Protein AF-A0A8R2NLF5-F1 (afdb_monomer_lite)

pLDDT: mean 81.25, std 16.41, range [41.62, 96.69]

InterPro domains:
  IPR010255 Haem peroxidase superfamily [SSF48113] (49-198)
  IPR019791 Haem peroxidase, animal-type [PF03098] (55-199)
  IPR019791 Haem peroxidase, animal-type [PS50292] (46-220)
  IPR037120 Haem peroxidase domain superfamily, animal type [G3DSA:1.10.640.10] (37-212)

Secondary structure (DSSP, 8-state):
--HHHHHHHHHHHHHHS-----------TTTT-----HHHHHTPPP----TT-SS--TT-TTSSSSSTTTT-TTSBPPPSS----TTSSSSPP-B-TTSPBPPPHHHHHHHHHS----S------S-THHHHHHHHHHHHH----B-TTSSPSSGGGGTTSSS--GGGTT-EE--TT-TTTGGGT--EE---PBPBHHHHH----SS--BBP-S-SS---

Sequence (220 aa):
MNNSLILVILVALFWCSSIQAETYSEVNLIKNVVVSDTYYKNCAPSVTCNSTSKYRTTDGTCNNLEHPLWGSTNTPYIRLGPAYYDDGNYTIRLQHKDGMELPGARELQLGLFWPKSCLFDPPDIRNYHANQIGQFVTHDISLMPSNVAVPPADCCTVQGDDNISYICQAVIKISPSDPLFSEINKTCLPFRRAMTASFDFNCEITPQIPVRNDLYYRIF

Organism: Acyrthosiphon pisum (NCBI:txid7029)

Foldseek 3Di:
DDPVVVVVVVVVVVVVDPDDPDDDDPPPLQVAFPFDCLCVPFPDDDDQDDPPDPDADQQRAPPPVVRRCVQGAFAFDGDSHQDDACVQAQHHDQADPVRDGDDFPVRCCCVPCPPPPDPPPPPPPDDPVVVVVVVVVCVQAFDFAFDCVDDDNFLVVCPPPPDRDSQSNRWGADDCPHPPVVVVPDGIDGGTDTDWCCPNVVRDDTRTTTGGRHGNPPPD

Structure (mmCIF, N/CA/C/O backbone):
data_AF-A0A8R2NLF5-F1
#
_entry.id   AF-A0A8R2NLF5-F1
#
loop_
_atom_site.group_PDB
_atom_site.id
_atom_site.type_symbol
_atom_site.label_atom_id
_atom_site.label_alt_id
_atom_site.label_comp_id
_atom_site.label_asym_id
_atom_site.label_entity_id
_atom_site.label_seq_id
_atom_site.pdbx_PDB_ins_code
_atom_site.Cartn_x
_atom_site.Cartn_y
_atom_site.Cartn_z
_atom_site.occupancy
_atom_site.B_iso_or_equiv
_atom_site.auth_seq_id
_atom_site.auth_comp_id
_atom_site.auth_asym_id
_atom_site.auth_atom_id
_atom_site.pdbx_PDB_model_num
ATOM 1 N N . MET A 1 1 ? 12.315 -36.742 33.182 1.00 49.47 1 MET A N 1
ATOM 2 C CA . MET A 1 1 ? 10.926 -36.234 33.149 1.00 49.47 1 MET A CA 1
ATOM 3 C C . MET A 1 1 ? 10.109 -37.186 32.301 1.00 49.47 1 MET A C 1
ATOM 5 O O . MET A 1 1 ? 10.535 -37.496 31.200 1.00 49.47 1 MET A O 1
ATOM 9 N N . ASN A 1 2 ? 9.027 -37.735 32.853 1.00 54.59 2 ASN A N 1
ATOM 10 C CA . ASN A 1 2 ? 8.240 -38.783 32.200 1.00 54.59 2 ASN A CA 1
ATOM 11 C C . ASN A 1 2 ? 7.537 -38.231 30.951 1.00 54.59 2 ASN A C 1
ATOM 13 O O . ASN A 1 2 ? 6.903 -37.179 31.035 1.00 54.59 2 ASN A O 1
ATOM 17 N N . ASN A 1 3 ? 7.602 -38.950 29.826 1.00 45.88 3 ASN A N 1
ATOM 18 C CA . ASN A 1 3 ? 6.968 -38.561 28.555 1.00 45.88 3 ASN A CA 1
ATOM 19 C C . ASN A 1 3 ? 5.460 -38.275 28.698 1.00 45.88 3 ASN A C 1
ATOM 21 O O . ASN A 1 3 ? 4.921 -37.428 27.991 1.00 45.88 3 ASN A O 1
ATOM 25 N N . SER A 1 4 ? 4.795 -38.898 29.674 1.00 51.09 4 SER A N 1
ATOM 26 C CA . SER A 1 4 ? 3.388 -38.642 29.996 1.00 51.09 4 SER A CA 1
ATOM 27 C C . SER A 1 4 ? 3.130 -37.245 30.575 1.00 51.09 4 SER A C 1
ATOM 29 O O . SER A 1 4 ? 2.057 -36.697 30.359 1.00 51.09 4 SER A O 1
ATOM 31 N N . LEU A 1 5 ? 4.096 -36.637 31.275 1.00 48.38 5 LEU A N 1
ATOM 32 C CA . LEU A 1 5 ? 3.944 -35.285 31.832 1.00 48.38 5 LEU A CA 1
ATOM 33 C C . LEU A 1 5 ? 4.027 -34.212 30.736 1.00 48.38 5 LEU A C 1
ATOM 35 O O . LEU A 1 5 ? 3.304 -33.224 30.784 1.00 48.38 5 LEU A O 1
ATOM 39 N N . ILE A 1 6 ? 4.881 -34.429 29.730 1.00 56.25 6 ILE A N 1
ATOM 40 C CA . ILE A 1 6 ? 5.043 -33.526 28.580 1.00 56.25 6 ILE A CA 1
ATOM 41 C C . ILE A 1 6 ? 3.765 -33.518 27.732 1.00 56.25 6 ILE A C 1
ATOM 43 O O . ILE A 1 6 ? 3.302 -32.455 27.323 1.00 56.25 6 ILE A O 1
ATOM 47 N N . LEU A 1 7 ? 3.151 -34.688 27.528 1.00 46.94 7 LEU A N 1
ATOM 48 C CA . LEU A 1 7 ? 1.912 -34.818 26.761 1.00 46.94 7 LEU A CA 1
ATOM 49 C C . LEU A 1 7 ? 0.730 -34.105 27.443 1.00 46.94 7 LEU A C 1
ATOM 51 O O . LEU A 1 7 ? -0.041 -33.423 26.777 1.00 46.94 7 LEU A O 1
ATOM 55 N N . VAL A 1 8 ? 0.620 -34.198 28.773 1.00 59.56 8 VAL A N 1
ATOM 56 C CA . VAL A 1 8 ? -0.442 -33.525 29.544 1.00 59.56 8 VAL A CA 1
ATOM 57 C C . VAL A 1 8 ? -0.285 -32.000 29.512 1.00 59.56 8 VAL A C 1
ATOM 59 O O . VAL A 1 8 ? -1.277 -31.291 29.361 1.00 59.56 8 VAL A O 1
ATOM 62 N N . ILE A 1 9 ? 0.949 -31.489 29.583 1.00 54.62 9 ILE A N 1
ATOM 63 C CA . ILE A 1 9 ? 1.222 -30.044 29.507 1.00 54.62 9 ILE A CA 1
ATOM 64 C C . ILE A 1 9 ? 0.898 -29.494 28.109 1.00 54.62 9 ILE A C 1
ATOM 66 O O . ILE A 1 9 ? 0.288 -28.433 27.999 1.00 54.62 9 ILE A O 1
ATOM 70 N N . LEU A 1 10 ? 1.240 -30.222 27.041 1.00 53.38 10 LEU A N 1
ATOM 71 C CA . LEU A 1 10 ? 0.925 -29.806 25.669 1.00 53.38 10 LEU A CA 1
ATOM 72 C C . LEU A 1 10 ? -0.586 -29.803 25.396 1.00 53.38 10 LEU A C 1
ATOM 74 O O . LEU A 1 10 ? -1.089 -28.864 24.785 1.00 53.38 10 LEU A O 1
ATOM 78 N N . VAL A 1 11 ? -1.327 -30.797 25.893 1.00 56.25 11 VAL A N 1
ATOM 79 C CA . VAL A 1 11 ? -2.793 -30.842 25.750 1.00 56.25 11 VAL A CA 1
ATOM 80 C C . VAL A 1 11 ? -3.467 -29.710 26.537 1.00 56.25 11 VAL A C 1
ATOM 82 O O . VAL A 1 11 ? -4.389 -29.082 26.022 1.00 56.25 11 VAL A O 1
ATOM 85 N N . ALA A 1 12 ? -2.971 -29.381 27.735 1.00 53.25 12 ALA A N 1
ATOM 86 C CA . ALA A 1 12 ? -3.481 -28.261 28.530 1.00 53.25 12 ALA A CA 1
ATOM 87 C C . ALA A 1 12 ? -3.225 -26.890 27.872 1.00 53.25 12 ALA A C 1
ATOM 89 O O . ALA A 1 12 ? -4.082 -26.010 27.937 1.00 53.25 12 ALA A O 1
ATOM 90 N N . LEU A 1 13 ? -2.081 -26.714 27.197 1.00 53.56 13 LEU A N 1
ATOM 91 C CA . LEU A 1 13 ? -1.769 -25.489 26.451 1.00 53.56 13 LEU A CA 1
ATOM 92 C C . LEU A 1 13 ? -2.679 -25.306 25.228 1.00 53.56 13 LEU A C 1
ATOM 94 O O . LEU A 1 13 ? -3.114 -24.188 24.966 1.00 53.56 13 LEU A O 1
ATOM 98 N N . PHE A 1 14 ? -3.033 -26.392 24.534 1.00 49.22 14 PHE A N 1
ATOM 99 C CA . PHE A 1 14 ? -3.982 -26.349 23.415 1.00 49.22 14 PHE A CA 1
ATOM 100 C C . PHE A 1 14 ? -5.436 -26.113 23.850 1.00 49.22 14 PHE A C 1
ATOM 102 O O . PHE A 1 14 ? -6.212 -25.565 23.076 1.00 49.22 14 PHE A O 1
ATOM 109 N N . TRP A 1 15 ? -5.814 -26.493 25.074 1.00 47.22 15 TRP A N 1
ATOM 110 C CA . TRP A 1 15 ? -7.164 -26.260 25.609 1.00 47.22 15 TRP A CA 1
ATOM 111 C C . TRP A 1 15 ? -7.382 -24.838 26.151 1.00 47.22 15 TRP A C 1
ATOM 113 O O . TRP A 1 15 ? -8.526 -24.420 26.302 1.00 47.22 15 TRP A O 1
ATOM 123 N N . CYS A 1 16 ? -6.316 -24.088 26.449 1.00 47.94 16 CYS A N 1
ATOM 124 C CA . CYS A 1 16 ? -6.418 -22.732 27.009 1.00 47.94 16 CYS A CA 1
ATOM 125 C C . CYS A 1 16 ? -6.680 -21.662 25.933 1.00 47.94 16 CYS A C 1
ATOM 127 O O . CYS A 1 16 ? -7.232 -20.600 26.208 1.00 47.94 16 CYS A O 1
ATOM 129 N N . SER A 1 17 ? -6.322 -21.950 24.685 1.00 47.78 17 SER A N 1
ATOM 130 C CA . SER A 1 17 ? -6.676 -21.141 23.529 1.00 47.78 17 SER A CA 1
ATOM 131 C C . SER A 1 17 ? -7.815 -21.838 22.802 1.00 47.78 17 SER A C 1
ATOM 133 O O . SER A 1 17 ? -7.565 -22.795 22.076 1.00 47.78 17 SER A O 1
ATOM 135 N N . SER A 1 18 ? -9.052 -21.361 22.940 1.00 43.91 18 SER A N 1
ATOM 136 C CA . SER A 1 18 ? -10.222 -21.789 22.146 1.00 43.91 18 SER A CA 1
ATOM 137 C C . SER A 1 18 ? -10.090 -21.473 20.639 1.00 43.91 18 SER A C 1
ATOM 139 O O . SER A 1 18 ? -11.066 -21.162 19.965 1.00 43.91 18 SER A O 1
ATOM 141 N N . ILE A 1 19 ? -8.868 -21.489 20.113 1.00 48.62 19 ILE A N 1
ATOM 142 C CA . ILE A 1 19 ? -8.482 -21.216 18.741 1.00 48.62 19 ILE A CA 1
ATOM 143 C C . ILE A 1 19 ? -8.136 -22.572 18.133 1.00 48.62 19 ILE A C 1
ATOM 145 O O . ILE A 1 19 ? -7.000 -23.042 18.208 1.00 48.62 19 ILE A O 1
ATOM 149 N N . GLN A 1 20 ? -9.126 -23.223 17.528 1.00 43.12 20 GLN A N 1
ATOM 150 C CA . GLN A 1 20 ? -8.826 -24.254 16.547 1.00 43.12 20 GLN A CA 1
ATOM 151 C C . GLN A 1 20 ? -8.189 -23.564 15.339 1.00 43.12 20 GLN A C 1
ATOM 153 O O . GLN A 1 20 ? -8.847 -22.828 14.610 1.00 43.12 20 GLN A O 1
ATOM 158 N N . ALA A 1 21 ? -6.887 -23.774 15.147 1.00 43.19 21 ALA A N 1
ATOM 159 C CA . ALA A 1 21 ? -6.239 -23.434 13.893 1.00 43.19 21 ALA A CA 1
ATOM 160 C C . ALA A 1 21 ? -6.852 -24.321 12.802 1.00 43.19 21 ALA A C 1
ATOM 162 O O . ALA A 1 21 ? -6.609 -25.527 12.759 1.00 43.19 21 ALA A O 1
ATOM 163 N N . GLU A 1 22 ? -7.681 -23.737 11.943 1.00 47.91 22 GLU A N 1
ATOM 164 C CA . GLU A 1 22 ? -8.145 -24.421 10.745 1.00 47.91 22 GLU A CA 1
ATOM 165 C C . GLU A 1 22 ? -6.952 -24.605 9.804 1.00 47.91 22 GLU A C 1
ATOM 167 O O . GLU A 1 22 ? -6.382 -23.643 9.284 1.00 47.91 22 GLU A O 1
ATOM 172 N N . THR A 1 23 ? -6.539 -25.851 9.586 1.00 41.62 23 THR A N 1
ATOM 173 C CA . THR A 1 23 ? -5.582 -26.167 8.527 1.00 41.62 23 THR A CA 1
ATOM 174 C C . THR A 1 23 ? -6.314 -26.111 7.197 1.00 41.62 23 THR A C 1
ATOM 176 O O . THR A 1 23 ? -7.016 -27.048 6.818 1.00 41.62 23 THR A O 1
ATOM 179 N N . TYR A 1 24 ? -6.157 -24.996 6.493 1.00 49.53 24 TYR A N 1
ATOM 180 C CA . TYR A 1 24 ? -6.585 -24.875 5.106 1.00 49.53 24 TYR A CA 1
ATOM 181 C C . TYR A 1 24 ? -5.770 -25.848 4.246 1.00 49.53 24 TYR A C 1
ATOM 183 O O . TYR A 1 24 ? -4.546 -25.924 4.376 1.00 49.53 24 TYR A O 1
ATOM 191 N N . SER A 1 25 ? -6.448 -26.598 3.372 1.00 49.06 25 SER A N 1
ATOM 192 C CA . SER A 1 25 ? -5.795 -27.419 2.346 1.00 49.06 25 SER A CA 1
ATOM 193 C C . SER A 1 25 ? -4.780 -26.568 1.589 1.00 49.06 25 SER A C 1
ATOM 195 O O . SER A 1 25 ? -5.115 -25.426 1.268 1.00 49.06 25 SER A O 1
ATOM 197 N N . GLU A 1 26 ? -3.592 -27.115 1.301 1.00 52.88 26 GLU A N 1
ATOM 198 C CA . GLU A 1 26 ? -2.509 -26.428 0.586 1.00 52.88 26 GLU A CA 1
ATOM 199 C C . GLU A 1 26 ? -3.065 -25.530 -0.523 1.00 52.88 26 GLU A C 1
ATOM 201 O O . GLU A 1 26 ? -3.524 -25.995 -1.571 1.00 52.88 26 GLU A O 1
ATOM 206 N N . VAL A 1 27 ? -3.061 -24.217 -0.280 1.00 48.12 27 VAL A N 1
ATOM 207 C CA . VAL A 1 27 ? -3.399 -23.256 -1.319 1.00 48.12 27 VAL A CA 1
ATOM 208 C C . VAL A 1 27 ? -2.257 -23.351 -2.314 1.00 48.12 27 VAL A C 1
ATOM 210 O O . VAL A 1 27 ? -1.150 -22.885 -2.050 1.00 48.12 27 VAL A O 1
ATOM 213 N N . ASN A 1 28 ? -2.499 -24.000 -3.452 1.00 48.12 28 ASN A N 1
ATOM 214 C CA . ASN A 1 28 ? -1.543 -24.018 -4.546 1.00 48.1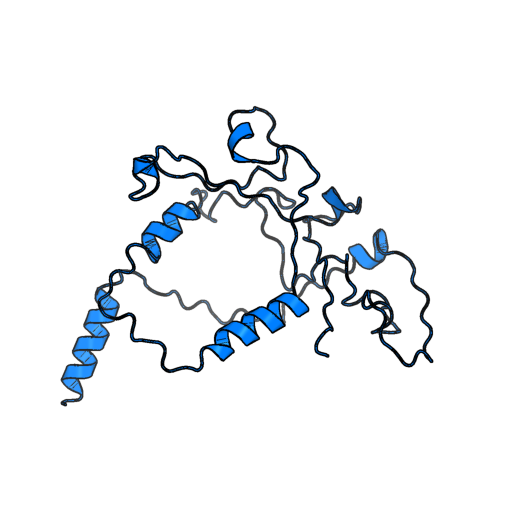2 28 ASN A CA 1
ATOM 215 C C . ASN A 1 28 ? -1.514 -22.615 -5.168 1.00 48.12 28 ASN A C 1
ATOM 217 O O . ASN A 1 28 ? -2.185 -22.340 -6.164 1.00 48.12 28 ASN A O 1
ATOM 221 N N . LEU A 1 29 ? -0.761 -21.716 -4.527 1.00 50.09 29 LEU A N 1
ATOM 222 C CA . LEU A 1 29 ? -0.630 -20.305 -4.889 1.00 50.09 29 LEU A CA 1
ATOM 223 C C . LEU A 1 29 ? -0.125 -20.125 -6.326 1.00 50.09 29 LEU A C 1
ATOM 225 O O . LEU A 1 29 ? -0.351 -19.077 -6.912 1.00 50.09 29 LEU A O 1
ATOM 229 N N . ILE A 1 30 ? 0.511 -21.149 -6.906 1.00 56.66 30 ILE A N 1
ATOM 230 C CA . ILE A 1 30 ? 1.082 -21.119 -8.255 1.00 56.66 30 ILE A CA 1
ATOM 231 C C . ILE A 1 30 ? 0.011 -21.367 -9.330 1.00 56.66 30 ILE A C 1
ATOM 233 O O . ILE A 1 30 ? 0.062 -20.755 -10.394 1.00 56.66 30 ILE A O 1
ATOM 237 N N . LYS A 1 31 ? -0.992 -22.221 -9.076 1.00 52.59 31 LYS A N 1
ATOM 238 C CA . LYS A 1 31 ? -2.002 -22.571 -10.099 1.00 52.59 31 LYS A CA 1
ATOM 239 C C . LYS A 1 31 ? -2.988 -21.445 -10.430 1.00 52.59 31 LYS A C 1
ATOM 241 O O . LYS A 1 31 ? -3.604 -21.498 -11.487 1.00 52.59 31 LYS A O 1
ATOM 246 N N . ASN A 1 32 ? -3.119 -20.441 -9.562 1.00 50.66 32 ASN A N 1
ATOM 247 C CA . ASN A 1 32 ? -4.084 -19.344 -9.706 1.00 50.66 32 ASN A CA 1
ATOM 248 C C . ASN A 1 32 ? -3.418 -17.966 -9.858 1.00 50.66 32 ASN A C 1
ATOM 250 O O . ASN A 1 32 ? -4.080 -16.944 -9.657 1.00 50.66 32 ASN A O 1
ATOM 254 N N . VAL A 1 33 ? -2.125 -17.923 -10.205 1.00 56.12 33 VAL A N 1
ATOM 255 C CA . VAL A 1 33 ? -1.433 -16.662 -10.484 1.00 56.12 33 VAL A CA 1
ATOM 256 C C . VAL A 1 33 ? -2.026 -16.046 -11.745 1.00 56.12 33 VAL A C 1
ATOM 258 O O . VAL A 1 33 ? -1.708 -16.437 -12.865 1.00 56.12 33 VAL A O 1
ATOM 261 N N . VAL A 1 34 ? -2.886 -15.050 -11.560 1.00 55.94 34 VAL A N 1
ATOM 262 C CA . VAL A 1 34 ? -3.323 -14.169 -1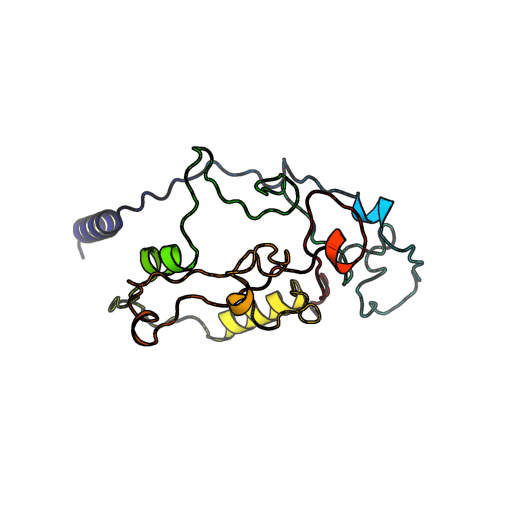2.641 1.00 55.94 34 VAL A CA 1
ATOM 263 C C . VAL A 1 34 ? -2.291 -13.052 -12.751 1.00 55.94 34 VAL A C 1
ATOM 265 O O . VAL A 1 34 ? -2.444 -11.992 -12.143 1.00 55.94 34 VAL A O 1
ATOM 268 N N . VAL A 1 35 ? -1.222 -13.284 -13.519 1.00 61.75 35 VAL A N 1
ATOM 269 C CA . VAL A 1 35 ? -0.343 -12.180 -13.931 1.00 61.75 35 VAL A CA 1
ATOM 270 C C . VAL A 1 35 ? -1.139 -11.321 -14.911 1.00 61.75 35 VAL A C 1
ATOM 272 O O . VAL A 1 35 ? -1.324 -11.675 -16.073 1.00 61.75 35 VAL A O 1
ATOM 275 N N . SER A 1 36 ? -1.696 -10.220 -14.413 1.00 71.25 36 SER A N 1
ATOM 276 C CA . SER A 1 36 ? -2.412 -9.255 -15.242 1.00 71.25 36 SER A CA 1
ATOM 277 C C . SER A 1 36 ? -1.416 -8.301 -15.894 1.00 71.25 36 SER A C 1
ATOM 279 O O . SER A 1 36 ? -0.857 -7.433 -15.228 1.00 71.25 36 SER A O 1
ATOM 281 N N . ASP A 1 37 ? -1.251 -8.410 -17.212 1.00 79.00 37 ASP A N 1
ATOM 282 C CA . ASP A 1 37 ? -0.442 -7.478 -18.015 1.00 79.00 37 ASP A CA 1
ATOM 283 C C . ASP A 1 37 ? -1.171 -6.165 -18.346 1.00 79.00 37 ASP A C 1
ATOM 285 O O . ASP A 1 37 ? -0.697 -5.362 -19.149 1.00 79.00 37 ASP A O 1
ATOM 289 N N . THR A 1 38 ? -2.345 -5.935 -17.755 1.00 84.75 38 THR A N 1
ATOM 290 C CA . THR A 1 38 ? -3.217 -4.800 -18.097 1.00 84.75 38 THR A CA 1
ATOM 291 C C . THR A 1 38 ? -2.503 -3.460 -17.919 1.00 84.75 38 THR A C 1
ATOM 293 O O . THR A 1 38 ? -2.579 -2.607 -18.798 1.00 84.75 38 THR A O 1
ATOM 296 N N . TYR A 1 39 ? -1.737 -3.298 -16.834 1.00 89.00 39 TYR A N 1
ATOM 297 C CA . TYR A 1 39 ? -0.921 -2.100 -16.622 1.00 89.00 39 TYR A CA 1
ATOM 298 C C . TYR A 1 39 ? 0.107 -1.902 -17.745 1.00 89.00 39 TYR A C 1
ATOM 300 O O . TYR A 1 39 ? 0.189 -0.818 -18.321 1.00 89.00 39 TYR A O 1
ATOM 308 N N . TYR A 1 40 ? 0.854 -2.956 -18.093 1.00 88.50 40 TYR A N 1
ATOM 309 C CA . TYR A 1 40 ? 1.911 -2.882 -19.103 1.00 88.50 40 TYR A CA 1
ATOM 310 C C . TYR A 1 40 ? 1.382 -2.587 -20.509 1.00 88.50 40 TYR A C 1
ATOM 312 O O . TYR A 1 40 ? 2.084 -1.978 -21.309 1.00 88.50 40 TYR A O 1
ATOM 320 N N . LYS A 1 41 ? 0.145 -2.991 -20.809 1.00 88.31 41 LYS A N 1
ATOM 321 C CA . LYS A 1 41 ? -0.494 -2.743 -22.109 1.00 88.31 41 LYS A CA 1
ATOM 322 C C . LYS A 1 41 ? -1.133 -1.361 -22.211 1.00 88.31 41 LYS A C 1
ATOM 324 O O . LYS A 1 41 ? -1.068 -0.751 -23.273 1.00 88.31 41 LYS A O 1
ATOM 329 N N . ASN A 1 42 ? -1.759 -0.890 -21.133 1.00 89.12 42 ASN A N 1
ATOM 330 C CA . ASN A 1 42 ? -2.651 0.270 -21.200 1.00 89.12 42 ASN A CA 1
ATOM 331 C C . ASN A 1 42 ? -2.042 1.552 -20.625 1.00 89.12 42 ASN A C 1
ATOM 333 O O . ASN A 1 42 ? -2.481 2.638 -20.988 1.00 89.12 42 ASN A O 1
ATOM 337 N N . CYS A 1 43 ? -1.068 1.438 -19.719 1.00 90.88 43 CYS A N 1
ATOM 338 C CA . CYS A 1 43 ? -0.603 2.576 -18.921 1.00 90.88 43 CYS A CA 1
ATOM 339 C C . CYS A 1 43 ? 0.913 2.730 -18.869 1.00 90.88 43 CYS A C 1
ATOM 341 O O . CYS A 1 43 ? 1.410 3.826 -18.614 1.00 90.88 43 CYS A O 1
ATOM 343 N N . ALA A 1 44 ? 1.654 1.637 -19.033 1.00 91.06 44 ALA A N 1
ATOM 344 C CA . ALA A 1 44 ? 3.097 1.671 -18.913 1.00 91.06 44 ALA A CA 1
ATOM 345 C C . ALA A 1 44 ? 3.737 2.554 -19.998 1.00 91.06 44 ALA A C 1
ATOM 347 O O . ALA A 1 44 ? 3.352 2.477 -21.168 1.00 91.06 44 ALA A O 1
ATOM 348 N N . PRO A 1 45 ? 4.746 3.366 -19.640 1.00 91.00 45 PRO A N 1
ATOM 349 C CA . PRO A 1 45 ? 5.500 4.123 -20.624 1.00 91.00 45 PRO A CA 1
ATOM 350 C C . PRO A 1 45 ? 6.344 3.190 -21.501 1.00 91.00 45 PRO A C 1
ATOM 352 O O . PRO A 1 45 ? 6.817 2.143 -21.060 1.00 91.00 45 PRO A O 1
ATOM 355 N N . SER A 1 46 ? 6.599 3.604 -22.742 1.00 91.75 46 SER A N 1
ATOM 356 C CA . SER A 1 46 ? 7.579 2.922 -23.589 1.00 91.75 46 SER A CA 1
ATOM 357 C C . SER A 1 46 ? 8.991 3.221 -23.089 1.00 91.75 46 SER A C 1
ATOM 359 O O . SER A 1 46 ? 9.370 4.384 -22.954 1.00 91.75 46 SER A O 1
ATOM 361 N N . VAL A 1 47 ? 9.787 2.176 -22.861 1.00 94.44 47 VAL A N 1
ATOM 362 C CA . VAL A 1 47 ? 11.178 2.282 -22.403 1.00 94.44 47 VAL A CA 1
ATOM 363 C C . VAL A 1 47 ? 12.099 1.628 -23.425 1.00 94.44 47 VAL A C 1
ATOM 365 O O . VAL A 1 47 ? 11.898 0.477 -23.804 1.00 94.44 47 VAL A O 1
ATOM 368 N N . THR A 1 48 ? 13.133 2.355 -23.844 1.00 95.25 48 THR A N 1
ATOM 369 C CA . THR A 1 48 ? 14.178 1.838 -24.734 1.00 95.25 48 THR A CA 1
ATOM 370 C C . THR A 1 48 ? 15.407 1.465 -23.920 1.00 95.25 48 THR A C 1
ATOM 372 O O . THR A 1 48 ? 15.926 2.287 -23.166 1.00 95.25 48 THR A O 1
ATOM 375 N N . CYS A 1 49 ? 15.902 0.244 -24.103 1.00 96.69 49 CYS A N 1
ATOM 376 C CA . CYS A 1 49 ? 17.018 -0.280 -23.326 1.00 96.69 49 CYS A CA 1
ATOM 377 C C . CYS A 1 49 ? 18.344 -0.249 -24.079 1.00 96.69 49 CYS A C 1
ATOM 379 O O . CYS A 1 49 ? 18.425 -0.615 -25.249 1.00 96.69 49 CYS A O 1
ATOM 381 N N . ASN A 1 50 ? 19.407 0.123 -23.366 1.00 96.25 50 ASN A N 1
ATOM 382 C CA . ASN A 1 50 ? 20.777 -0.076 -23.819 1.00 96.25 50 ASN A CA 1
ATOM 383 C C . ASN A 1 50 ? 21.285 -1.439 -23.323 1.00 96.25 50 ASN A C 1
ATOM 385 O O . ASN A 1 50 ? 21.680 -1.572 -22.164 1.00 96.25 50 ASN A O 1
ATOM 389 N N . SER A 1 51 ? 21.301 -2.438 -24.208 1.00 95.19 51 SER A N 1
ATOM 390 C CA . SER A 1 51 ? 21.738 -3.806 -23.891 1.00 95.19 51 SER A CA 1
ATOM 391 C C . SER A 1 51 ? 23.229 -3.929 -23.569 1.00 95.19 51 SER A C 1
ATOM 393 O O . SER A 1 51 ? 23.644 -4.943 -23.013 1.00 95.19 51 SER A O 1
ATOM 395 N N . THR A 1 52 ? 24.040 -2.911 -23.874 1.00 96.12 52 THR A N 1
ATOM 396 C CA . THR A 1 52 ? 25.470 -2.884 -23.534 1.00 96.12 52 THR A CA 1
ATOM 397 C C . THR A 1 52 ? 25.759 -2.074 -22.270 1.00 96.12 52 THR A C 1
ATOM 399 O O . THR A 1 52 ? 26.927 -1.841 -21.951 1.00 96.12 52 THR A O 1
ATOM 402 N N . SER A 1 53 ? 24.730 -1.591 -21.559 1.00 94.62 53 SER A N 1
ATOM 403 C CA . SER A 1 53 ? 24.932 -0.895 -20.287 1.00 94.62 53 SER A CA 1
ATOM 404 C C . SER A 1 53 ? 25.602 -1.823 -19.276 1.00 94.62 53 SER A C 1
ATOM 406 O O . SER A 1 53 ? 25.156 -2.944 -19.045 1.00 94.62 53 SER A O 1
ATOM 408 N N . LYS A 1 54 ? 26.670 -1.339 -18.635 1.00 95.31 54 LYS A N 1
ATOM 409 C CA . LYS A 1 54 ? 27.391 -2.088 -17.598 1.00 95.31 54 LYS A CA 1
ATOM 410 C C . LYS A 1 54 ? 26.680 -2.058 -16.242 1.00 95.31 54 LYS A C 1
ATOM 412 O O . LYS A 1 54 ? 26.901 -2.941 -15.417 1.00 95.31 54 LYS A O 1
ATOM 417 N N . TYR A 1 55 ? 25.877 -1.026 -15.993 1.00 94.19 55 TYR A N 1
ATOM 418 C CA . TYR A 1 55 ? 25.289 -0.755 -14.684 1.00 94.19 55 TYR A CA 1
ATOM 419 C C . TYR A 1 55 ? 23.766 -0.794 -14.741 1.00 94.19 55 TYR A C 1
ATOM 421 O O . TYR A 1 55 ? 23.157 -0.474 -15.766 1.00 94.19 55 TYR A O 1
ATOM 429 N N . ARG A 1 56 ? 23.169 -1.168 -13.606 1.00 92.62 56 ARG A N 1
ATOM 430 C CA . ARG A 1 56 ? 21.724 -1.108 -13.388 1.00 92.62 56 ARG A CA 1
ATOM 431 C C . ARG A 1 56 ? 21.269 0.349 -13.379 1.00 92.62 56 ARG A C 1
ATOM 433 O O . ARG A 1 56 ? 21.991 1.230 -12.910 1.00 92.62 56 ARG A O 1
ATOM 440 N N . THR A 1 57 ? 20.061 0.590 -13.856 1.00 93.56 57 THR A N 1
ATOM 441 C CA . THR A 1 57 ? 19.393 1.879 -13.688 1.00 93.56 57 THR A CA 1
ATOM 442 C C . THR A 1 57 ? 18.938 2.050 -12.239 1.00 93.56 57 THR A C 1
ATOM 444 O O . THR A 1 57 ? 18.685 1.084 -11.514 1.00 93.56 57 THR A O 1
ATOM 447 N N . THR A 1 58 ? 18.832 3.300 -11.795 1.00 91.12 58 THR A N 1
ATOM 448 C CA . THR A 1 58 ? 18.413 3.631 -10.424 1.00 91.12 58 THR A CA 1
ATOM 449 C C . THR A 1 58 ? 16.934 3.369 -10.163 1.00 91.12 58 THR A C 1
ATOM 451 O O . THR A 1 58 ? 16.531 3.325 -9.004 1.00 91.12 58 THR A O 1
ATOM 454 N N . ASP A 1 59 ? 16.138 3.229 -11.222 1.00 91.62 59 ASP A N 1
ATOM 455 C CA . ASP A 1 59 ? 14.704 2.939 -11.202 1.00 91.62 59 ASP A CA 1
ATOM 456 C C . ASP A 1 59 ? 14.386 1.493 -11.622 1.00 91.62 59 ASP A C 1
ATOM 458 O O . ASP A 1 59 ? 13.227 1.097 -11.595 1.00 91.62 59 ASP A O 1
ATOM 462 N N . GLY A 1 60 ? 15.404 0.669 -11.906 1.00 92.81 60 GLY A N 1
ATOM 463 C CA . GLY A 1 60 ? 15.258 -0.760 -12.197 1.00 92.81 60 GLY A CA 1
ATOM 464 C C . GLY A 1 60 ? 14.788 -1.067 -13.614 1.00 92.81 60 GLY A C 1
ATOM 465 O O . GLY A 1 60 ? 14.634 -2.240 -13.958 1.00 92.81 60 GLY A O 1
ATOM 466 N N . THR A 1 61 ? 14.587 -0.040 -14.440 1.00 94.75 61 THR A N 1
ATOM 467 C CA . THR A 1 61 ? 14.292 -0.206 -15.863 1.00 94.75 61 THR A CA 1
ATOM 468 C C . THR A 1 61 ? 15.392 -0.992 -16.578 1.00 94.75 61 THR A C 1
ATOM 470 O O . THR A 1 61 ? 16.570 -0.922 -16.227 1.00 94.75 61 THR A O 1
ATOM 473 N N . CYS A 1 62 ? 15.026 -1.745 -17.611 1.00 95.38 62 CYS A N 1
ATOM 474 C CA . CYS A 1 62 ? 15.950 -2.500 -18.458 1.00 95.38 62 CYS A CA 1
ATOM 475 C C . CYS A 1 62 ? 16.737 -3.620 -17.762 1.00 95.38 62 CYS A C 1
ATOM 477 O O . CYS A 1 62 ? 17.655 -4.176 -18.363 1.00 95.38 62 CYS A O 1
ATOM 479 N N . ASN A 1 63 ? 16.362 -4.009 -16.538 1.00 93.94 63 ASN A N 1
ATOM 480 C CA . ASN A 1 63 ? 16.893 -5.225 -15.919 1.00 93.94 63 ASN A CA 1
ATOM 481 C C . ASN A 1 63 ? 16.449 -6.491 -16.679 1.00 93.94 63 ASN A C 1
ATOM 483 O O . ASN A 1 63 ? 17.185 -7.472 -16.740 1.00 93.94 63 ASN A O 1
ATOM 487 N N . ASN A 1 64 ? 15.261 -6.450 -17.289 1.00 93.06 64 ASN A N 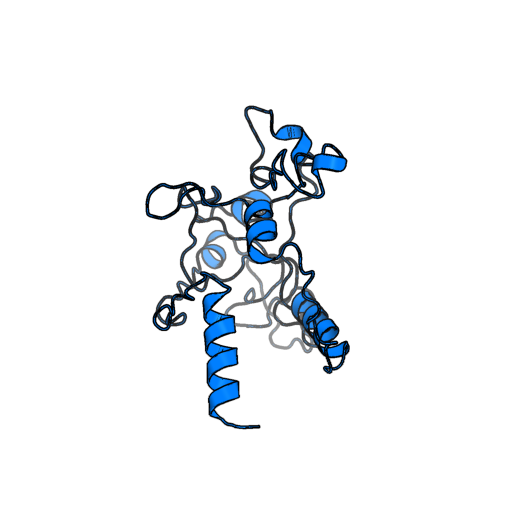1
ATOM 488 C CA . ASN A 1 64 ? 14.800 -7.418 -18.277 1.00 93.06 64 ASN A CA 1
ATOM 489 C C . ASN A 1 64 ? 14.666 -6.699 -19.633 1.00 93.06 64 ASN A C 1
ATOM 491 O O . ASN A 1 64 ? 13.938 -5.717 -19.734 1.00 93.06 64 ASN A O 1
ATOM 495 N N . LEU A 1 65 ? 15.387 -7.159 -20.661 1.00 93.88 65 LEU A N 1
ATOM 496 C CA . LEU A 1 65 ? 15.412 -6.505 -21.979 1.00 93.88 65 LEU A CA 1
ATOM 497 C C . LEU A 1 65 ? 14.136 -6.743 -22.801 1.00 93.88 65 LEU A C 1
ATOM 499 O O . LEU A 1 65 ? 13.799 -5.910 -23.637 1.00 93.88 65 LEU A O 1
ATOM 503 N N . GLU A 1 66 ? 13.436 -7.853 -22.566 1.00 92.50 66 GLU A N 1
ATOM 504 C CA . GLU A 1 66 ? 12.157 -8.171 -23.220 1.00 92.50 66 GLU A CA 1
ATOM 505 C C . GLU A 1 66 ? 10.995 -7.427 -22.551 1.00 92.50 66 GLU A C 1
ATOM 507 O O . GLU A 1 66 ? 10.066 -6.972 -23.218 1.00 92.50 66 GLU A O 1
ATOM 512 N N . HIS A 1 67 ? 11.084 -7.240 -21.232 1.00 91.44 67 HIS A N 1
ATOM 513 C CA . HIS A 1 67 ? 10.106 -6.527 -20.419 1.00 91.44 67 HIS A CA 1
ATOM 514 C C . HIS A 1 67 ? 10.780 -5.435 -19.572 1.00 91.44 67 HIS A C 1
ATOM 516 O O . HIS A 1 67 ? 10.986 -5.618 -18.367 1.00 91.44 67 HIS A O 1
ATOM 522 N N . PRO A 1 68 ? 11.094 -4.270 -20.174 1.00 94.00 68 PRO A N 1
ATOM 523 C CA . PRO A 1 68 ? 11.911 -3.223 -19.558 1.00 94.00 68 PRO A CA 1
ATOM 524 C C . PRO A 1 68 ? 11.459 -2.715 -18.189 1.00 94.00 68 PRO A C 1
ATOM 526 O O . PRO A 1 68 ? 12.283 -2.206 -17.440 1.00 94.00 68 PRO A O 1
ATOM 529 N N . LEU A 1 69 ? 10.173 -2.820 -17.857 1.00 92.38 69 LEU A N 1
ATOM 530 C CA . LEU A 1 69 ? 9.596 -2.282 -16.620 1.00 92.38 69 LEU A CA 1
ATOM 531 C C . LEU A 1 69 ? 9.398 -3.331 -15.519 1.00 92.38 69 LEU A C 1
ATOM 533 O O . LEU A 1 69 ? 8.923 -3.010 -14.432 1.00 92.38 69 LEU A O 1
ATOM 537 N N . TRP A 1 70 ? 9.735 -4.598 -15.761 1.00 90.56 70 TRP A N 1
ATOM 538 C CA . TRP A 1 70 ? 9.554 -5.625 -14.739 1.00 90.56 70 TRP A CA 1
ATOM 539 C C . TRP A 1 70 ? 10.476 -5.387 -13.541 1.00 90.56 70 TRP A C 1
ATOM 541 O O . TRP A 1 70 ? 11.698 -5.480 -13.646 1.00 90.56 70 TRP A O 1
ATOM 551 N N . GLY A 1 71 ? 9.863 -5.119 -12.384 1.00 87.38 71 GLY A N 1
ATOM 552 C CA . GLY A 1 71 ? 10.550 -4.846 -11.119 1.00 87.38 71 GLY A CA 1
ATOM 553 C C . GLY A 1 71 ? 11.111 -3.428 -10.984 1.00 87.38 71 GLY A C 1
ATOM 554 O O . GLY A 1 71 ? 11.848 -3.169 -10.025 1.00 87.38 71 GLY A O 1
ATOM 555 N N . SER A 1 72 ? 10.763 -2.518 -11.902 1.00 92.00 72 SER A N 1
ATOM 556 C CA . SER A 1 72 ? 11.098 -1.100 -11.769 1.00 92.00 72 SER A CA 1
ATOM 557 C C . SER A 1 72 ? 10.277 -0.433 -10.658 1.00 92.00 72 SER A C 1
ATOM 559 O O . SER A 1 72 ? 9.228 -0.939 -10.238 1.00 92.00 72 SER A O 1
ATOM 561 N N . THR A 1 73 ? 10.747 0.705 -10.152 1.00 91.69 73 THR A N 1
ATOM 562 C CA . THR A 1 73 ? 9.967 1.539 -9.223 1.00 91.69 73 THR A CA 1
ATOM 563 C C . THR A 1 73 ? 8.739 2.129 -9.921 1.00 91.69 73 THR A C 1
ATOM 565 O O . THR A 1 73 ? 8.647 2.129 -11.150 1.00 91.69 73 THR A O 1
ATOM 568 N N . ASN A 1 74 ? 7.782 2.637 -9.139 1.00 89.31 74 ASN A N 1
ATOM 569 C CA . ASN A 1 74 ? 6.561 3.297 -9.621 1.00 89.31 74 ASN A CA 1
ATOM 570 C C . ASN A 1 74 ? 5.709 2.435 -10.565 1.00 89.31 74 ASN A C 1
ATOM 572 O O . ASN A 1 74 ? 4.978 2.946 -11.411 1.00 89.31 74 ASN A O 1
ATOM 576 N N . THR A 1 75 ? 5.782 1.116 -10.392 1.00 90.06 75 THR A N 1
ATOM 577 C CA . THR A 1 75 ? 4.929 0.143 -11.076 1.00 90.06 75 THR A CA 1
ATOM 578 C C . THR A 1 75 ? 3.994 -0.544 -10.074 1.00 90.06 75 THR A C 1
ATOM 580 O O . THR A 1 75 ? 4.312 -0.639 -8.881 1.00 90.06 75 THR A O 1
ATOM 583 N N . PRO A 1 76 ? 2.809 -1.006 -10.502 1.00 90.94 76 PRO A N 1
ATOM 584 C CA . PRO A 1 76 ? 1.903 -1.739 -9.626 1.00 90.94 76 PRO A CA 1
ATOM 585 C C . PRO A 1 76 ? 2.511 -3.058 -9.144 1.00 90.94 76 PRO A C 1
ATOM 587 O O . PRO A 1 76 ? 3.254 -3.715 -9.875 1.00 90.94 76 PRO A O 1
ATOM 590 N N . TYR A 1 77 ? 2.154 -3.487 -7.931 1.00 90.12 77 TYR A N 1
ATOM 591 C CA . TYR A 1 77 ? 2.524 -4.822 -7.456 1.00 90.12 77 TYR A CA 1
ATOM 592 C C . TYR A 1 77 ? 1.933 -5.916 -8.352 1.00 90.12 77 TYR A C 1
ATOM 594 O O . TYR A 1 77 ? 0.794 -5.825 -8.816 1.00 90.12 77 TYR A O 1
ATOM 602 N N . ILE A 1 78 ? 2.684 -7.006 -8.528 1.00 86.62 78 ILE A N 1
ATOM 603 C CA . ILE A 1 78 ? 2.144 -8.214 -9.149 1.00 86.62 78 ILE A CA 1
ATOM 604 C C . ILE A 1 78 ? 1.100 -8.851 -8.229 1.00 86.62 78 ILE A C 1
ATOM 606 O O . ILE A 1 78 ? 1.254 -8.889 -7.006 1.00 86.62 78 ILE A O 1
ATOM 610 N N . ARG A 1 79 ? 0.030 -9.382 -8.818 1.00 84.19 79 ARG A N 1
ATOM 611 C CA . ARG A 1 79 ? -0.993 -10.128 -8.088 1.00 84.19 79 ARG A CA 1
ATOM 612 C C . ARG A 1 79 ? -0.784 -11.621 -8.303 1.00 84.19 79 ARG A C 1
ATOM 614 O O . ARG A 1 79 ? -0.873 -12.108 -9.422 1.00 84.19 79 ARG A O 1
ATOM 621 N N . LEU A 1 80 ? -0.536 -12.350 -7.217 1.00 82.94 80 LEU A N 1
ATOM 622 C CA . LEU A 1 80 ? -0.476 -13.818 -7.236 1.00 82.94 80 LEU A CA 1
ATOM 623 C C . LEU A 1 80 ? -1.863 -14.474 -7.130 1.00 82.94 80 LEU A C 1
ATOM 625 O O . LEU A 1 80 ? -1.992 -15.684 -7.259 1.00 82.94 80 LEU A O 1
ATOM 629 N N . GLY A 1 81 ? -2.906 -13.676 -6.906 1.00 83.50 81 GLY A N 1
ATOM 630 C CA . GLY A 1 81 ? -4.295 -14.110 -6.844 1.00 83.50 81 GLY A CA 1
ATOM 631 C C . GLY A 1 81 ? -5.253 -12.926 -7.019 1.00 83.50 81 GLY A C 1
ATOM 632 O O . GLY A 1 81 ? -4.806 -11.773 -7.058 1.00 83.50 81 GLY A O 1
ATOM 633 N N . PRO A 1 82 ? -6.565 -13.185 -7.138 1.00 84.25 82 PRO A N 1
ATOM 634 C CA . PRO A 1 82 ? -7.560 -12.135 -7.333 1.00 84.25 82 PRO A CA 1
ATOM 635 C C . PRO A 1 82 ? -7.611 -11.169 -6.141 1.00 84.25 82 PRO A C 1
ATOM 637 O O . PRO A 1 82 ? -7.324 -11.537 -5.001 1.00 84.25 82 PRO A O 1
ATOM 640 N N . ALA A 1 83 ? -7.985 -9.918 -6.411 1.00 87.06 83 ALA A N 1
ATOM 641 C CA . ALA A 1 83 ? -8.268 -8.949 -5.359 1.00 87.06 83 ALA A CA 1
ATOM 642 C C . ALA A 1 83 ? -9.667 -9.191 -4.780 1.00 87.06 83 ALA A C 1
ATOM 644 O O . ALA A 1 83 ? -10.601 -9.476 -5.525 1.00 87.06 83 ALA A O 1
ATOM 645 N N . TYR A 1 84 ? -9.813 -9.017 -3.468 1.00 87.69 84 TYR A N 1
ATOM 646 C CA . TYR A 1 84 ? -11.090 -9.144 -2.768 1.00 87.69 84 TYR A CA 1
ATOM 647 C C . TYR A 1 84 ? -11.461 -7.809 -2.123 1.00 87.69 84 TYR A C 1
ATOM 649 O O . TYR A 1 84 ? -11.164 -7.565 -0.953 1.00 87.69 84 TYR A O 1
ATOM 657 N N . TYR A 1 85 ? -12.079 -6.946 -2.923 1.00 89.69 85 TYR A N 1
ATOM 658 C CA . TYR A 1 85 ? -12.740 -5.722 -2.472 1.00 89.69 85 TYR A CA 1
ATOM 659 C C . TYR A 1 85 ? -14.246 -5.965 -2.378 1.00 89.69 85 TYR A C 1
ATOM 661 O O . TYR A 1 85 ? -14.767 -6.824 -3.089 1.00 89.69 85 TYR A O 1
ATOM 669 N N . ASP A 1 86 ? -14.930 -5.213 -1.521 1.00 87.25 86 ASP A N 1
ATOM 670 C CA . ASP A 1 86 ? -16.376 -5.358 -1.291 1.00 87.25 86 ASP A CA 1
ATOM 671 C C . ASP A 1 86 ? -17.189 -5.077 -2.567 1.00 87.25 86 ASP A C 1
ATOM 673 O O . ASP A 1 86 ? -18.099 -5.813 -2.928 1.00 87.25 86 ASP A O 1
ATOM 677 N N . ASP A 1 87 ? -16.760 -4.058 -3.314 1.00 89.31 87 ASP A N 1
ATOM 678 C CA . ASP A 1 87 ? -17.307 -3.636 -4.608 1.00 89.31 87 ASP A CA 1
ATOM 679 C C . ASP A 1 87 ? -16.578 -4.265 -5.811 1.00 89.31 87 ASP A C 1
ATOM 681 O O . ASP A 1 87 ? -16.803 -3.878 -6.958 1.00 89.31 87 ASP A O 1
ATOM 685 N N . GLY A 1 88 ? -15.637 -5.182 -5.563 1.00 89.69 88 GLY A N 1
ATOM 686 C CA . GLY A 1 88 ? -14.766 -5.756 -6.589 1.00 89.69 88 GLY A CA 1
ATOM 687 C C . GLY A 1 88 ? -13.724 -4.794 -7.180 1.00 89.69 88 GLY A C 1
ATOM 688 O O . GLY A 1 88 ? -12.984 -5.200 -8.076 1.00 89.69 88 GLY A O 1
ATOM 689 N N . ASN A 1 89 ? -13.608 -3.555 -6.691 1.00 90.62 89 ASN A N 1
ATOM 690 C CA . ASN A 1 89 ? -12.712 -2.538 -7.244 1.00 90.62 89 ASN A CA 1
ATOM 691 C C . ASN A 1 89 ? -11.764 -1.931 -6.206 1.00 90.62 89 ASN A C 1
ATOM 693 O O . ASN A 1 89 ? -10.545 -2.059 -6.347 1.00 90.62 89 ASN A O 1
ATOM 697 N N . TYR A 1 90 ? -12.298 -1.245 -5.196 1.00 90.00 90 TYR A N 1
ATOM 698 C CA . TYR A 1 90 ? -11.490 -0.495 -4.238 1.00 90.00 90 TYR A CA 1
ATOM 699 C C . TYR A 1 90 ? -12.109 -0.392 -2.849 1.00 90.00 90 TYR A C 1
ATOM 701 O O . TYR A 1 90 ? -11.397 -0.009 -1.922 1.00 90.00 90 TYR A O 1
ATOM 709 N N . THR A 1 91 ? -13.383 -0.699 -2.643 1.00 88.88 91 THR A N 1
ATOM 710 C CA . THR A 1 91 ? -13.992 -0.599 -1.314 1.00 88.88 91 THR A CA 1
ATOM 711 C C . THR A 1 91 ? -13.409 -1.675 -0.399 1.00 88.88 91 THR A C 1
ATOM 713 O O . THR A 1 91 ? -13.295 -2.844 -0.775 1.00 88.88 91 THR A O 1
ATOM 716 N N . ILE A 1 92 ? -12.956 -1.272 0.795 1.00 86.75 92 ILE A N 1
ATOM 717 C CA . ILE A 1 92 ? -12.391 -2.204 1.782 1.00 86.75 92 ILE A CA 1
ATOM 718 C C . ILE A 1 92 ? -13.437 -3.270 2.059 1.00 86.75 92 ILE A C 1
ATOM 720 O O . ILE A 1 92 ? -14.598 -2.939 2.240 1.00 86.75 92 ILE A O 1
ATOM 724 N N . ARG A 1 93 ? -13.023 -4.535 2.093 1.00 85.12 93 ARG A N 1
ATOM 725 C CA . ARG A 1 93 ? -13.927 -5.638 2.403 1.00 85.12 93 ARG A CA 1
ATOM 726 C C . ARG A 1 93 ? -14.568 -5.401 3.769 1.00 85.12 93 ARG A C 1
ATOM 728 O O . ARG A 1 93 ? -13.838 -5.329 4.758 1.00 85.12 93 ARG A O 1
ATOM 735 N N . LEU A 1 94 ? -15.892 -5.285 3.810 1.00 71.81 94 LEU A N 1
ATOM 736 C CA . LEU A 1 94 ? -16.627 -5.035 5.051 1.00 71.81 94 LEU A CA 1
ATOM 737 C C . LEU A 1 94 ? -17.226 -6.318 5.610 1.00 71.81 94 LEU A C 1
ATOM 739 O O . LEU A 1 94 ? -17.287 -6.467 6.826 1.00 71.81 94 LEU A O 1
ATOM 743 N N . GLN A 1 95 ? -17.605 -7.259 4.741 1.00 68.62 95 GLN A N 1
ATOM 744 C CA . GLN A 1 95 ? -18.322 -8.460 5.156 1.00 68.62 95 GLN A CA 1
ATOM 745 C C . GLN A 1 95 ? -17.501 -9.749 5.019 1.00 68.62 95 GLN A C 1
ATOM 747 O O . GLN A 1 95 ? -16.677 -9.944 4.110 1.00 68.62 95 GLN A O 1
ATOM 752 N N . HIS A 1 96 ? -17.732 -10.663 5.954 1.00 66.12 96 HIS A N 1
ATOM 753 C CA . HIS A 1 96 ? -17.421 -12.075 5.815 1.00 66.12 96 HIS A CA 1
ATOM 754 C C . HIS A 1 96 ? -18.396 -12.736 4.817 1.00 66.12 96 HIS A C 1
ATOM 756 O O . HIS A 1 96 ? -19.391 -12.141 4.410 1.00 66.12 96 HIS A O 1
ATOM 762 N N . LYS A 1 97 ? -18.089 -13.954 4.342 1.00 67.38 97 LYS A N 1
ATOM 763 C CA . LYS A 1 97 ? -18.882 -14.633 3.290 1.00 67.38 97 LYS A CA 1
ATOM 764 C C . LYS A 1 97 ? -20.342 -14.898 3.696 1.00 67.38 97 LYS A C 1
ATOM 766 O O . LYS A 1 97 ? -21.161 -15.196 2.836 1.00 67.38 97 LYS A O 1
ATOM 771 N N . ASP A 1 98 ? -20.635 -14.823 4.987 1.00 72.69 98 ASP A N 1
ATOM 772 C CA . ASP A 1 98 ? -21.949 -14.977 5.615 1.00 72.69 98 ASP A CA 1
ATOM 773 C C . ASP A 1 98 ? -22.696 -13.643 5.823 1.00 72.69 98 ASP A C 1
ATOM 775 O O . ASP A 1 98 ? -23.797 -13.650 6.368 1.00 72.69 98 ASP A O 1
ATOM 779 N N . GLY A 1 99 ? -22.128 -12.511 5.388 1.00 74.12 99 GLY A N 1
ATOM 780 C CA . GLY A 1 99 ? -22.731 -11.180 5.504 1.00 74.12 99 GLY A CA 1
ATOM 781 C C . GLY A 1 99 ? -22.442 -10.450 6.820 1.00 74.12 99 GLY A C 1
ATOM 782 O O . GLY A 1 99 ? -22.913 -9.328 6.999 1.00 74.12 99 GLY A O 1
ATOM 783 N N . MET A 1 100 ? -21.667 -11.044 7.735 1.00 80.62 100 MET A N 1
ATOM 784 C CA . MET A 1 100 ? -21.300 -10.412 9.010 1.00 80.62 100 MET A CA 1
ATOM 785 C C . MET A 1 100 ? -20.157 -9.410 8.828 1.00 80.62 100 MET A C 1
ATOM 787 O O . MET A 1 100 ? -19.249 -9.653 8.036 1.00 80.62 100 MET A O 1
ATOM 791 N N . GLU A 1 101 ? -20.162 -8.302 9.574 1.00 83.31 101 GLU A N 1
ATOM 792 C CA . GLU A 1 101 ? -19.053 -7.340 9.548 1.00 83.31 101 GLU A CA 1
ATOM 793 C C . GLU A 1 101 ? -17.743 -7.975 10.035 1.00 83.31 101 GLU A C 1
ATOM 795 O O . GLU A 1 101 ? -17.720 -8.774 10.975 1.00 83.31 101 GLU A O 1
ATOM 800 N N . LEU A 1 102 ? -16.629 -7.618 9.394 1.00 87.62 102 LEU A N 1
ATOM 801 C CA . LEU A 1 102 ? -15.308 -8.042 9.846 1.00 87.62 102 LEU A CA 1
ATOM 802 C C . LEU A 1 102 ? -14.916 -7.305 11.135 1.00 87.62 102 LEU A C 1
ATOM 804 O O . LEU A 1 102 ? -15.105 -6.089 11.218 1.00 87.62 102 LEU A O 1
ATOM 808 N N . PRO A 1 103 ? -14.300 -8.002 12.108 1.00 89.62 103 PRO A N 1
ATOM 809 C CA . PRO A 1 103 ? -13.835 -7.363 13.331 1.00 89.62 103 PRO A CA 1
ATOM 810 C C . PRO A 1 103 ? -12.778 -6.300 13.021 1.00 89.62 103 PRO A C 1
ATOM 812 O O . PRO A 1 103 ? -11.934 -6.457 12.129 1.00 89.62 103 PRO A O 1
ATOM 815 N N . GLY A 1 104 ? -12.811 -5.209 13.785 1.00 90.50 104 GLY A N 1
ATOM 816 C CA . GLY A 1 104 ? -11.885 -4.096 13.596 1.00 90.50 104 GLY A CA 1
ATOM 817 C C . GLY A 1 104 ? -10.438 -4.485 13.914 1.00 90.50 104 GLY A C 1
ATOM 818 O O . GLY A 1 104 ? -10.170 -5.324 14.773 1.00 90.50 104 GLY A O 1
ATOM 819 N N . ALA A 1 105 ? -9.465 -3.820 13.283 1.00 93.62 105 ALA A N 1
ATOM 820 C CA . ALA A 1 105 ? -8.045 -4.117 13.506 1.00 93.62 105 ALA A CA 1
ATOM 821 C C . ALA A 1 105 ? -7.618 -3.971 14.982 1.00 93.62 105 ALA A C 1
ATOM 823 O O . ALA A 1 105 ? -6.828 -4.774 15.478 1.00 93.62 105 ALA A O 1
ATOM 824 N N . ARG A 1 106 ? -8.155 -2.975 15.707 1.00 94.75 106 ARG A N 1
ATOM 825 C CA . ARG A 1 106 ? -7.884 -2.802 17.144 1.00 94.75 106 ARG A CA 1
ATOM 826 C C . ARG A 1 106 ? -8.565 -3.870 17.995 1.00 94.75 106 ARG A C 1
ATOM 828 O O . ARG A 1 106 ? -7.959 -4.348 18.943 1.00 94.75 106 ARG A O 1
ATOM 835 N N . GLU A 1 107 ? -9.779 -4.272 17.643 1.00 92.12 107 GLU A N 1
ATOM 836 C CA . GLU A 1 107 ? -10.488 -5.351 18.332 1.00 92.12 107 GLU A CA 1
ATOM 837 C C . GLU A 1 107 ? -9.731 -6.677 18.206 1.00 92.12 107 GLU A C 1
ATOM 839 O O . GLU A 1 107 ? -9.450 -7.315 19.217 1.00 92.12 107 GLU A O 1
ATOM 844 N N . LEU A 1 108 ? -9.285 -7.031 16.995 1.00 92.25 108 LEU A N 1
ATOM 845 C CA . LEU A 1 108 ? -8.408 -8.186 16.776 1.00 92.25 108 LEU A CA 1
ATOM 846 C C . LEU A 1 108 ? -7.090 -8.052 17.536 1.00 92.25 108 LEU A C 1
ATOM 848 O O . LEU A 1 108 ? -6.605 -9.026 18.111 1.00 92.25 108 LEU A O 1
ATOM 852 N N . GLN A 1 109 ? -6.507 -6.849 17.563 1.00 92.62 109 GLN A N 1
ATOM 853 C CA . GLN A 1 109 ? -5.283 -6.619 18.316 1.00 92.62 109 GLN A CA 1
ATOM 854 C C . GLN A 1 109 ? -5.487 -6.907 19.809 1.00 92.62 109 GLN A C 1
ATOM 856 O O . GLN A 1 109 ? -4.636 -7.554 20.422 1.00 92.62 109 GLN A O 1
ATOM 861 N N . LEU A 1 110 ? -6.609 -6.462 20.375 1.00 91.69 110 LEU A N 1
ATOM 862 C CA . LEU A 1 110 ? -6.941 -6.704 21.771 1.00 91.69 110 LEU A CA 1
ATOM 863 C C . LEU A 1 110 ? -7.252 -8.183 22.034 1.00 91.69 110 LEU A C 1
ATOM 865 O O . LEU A 1 110 ? -6.694 -8.765 22.956 1.00 91.69 110 LEU A O 1
ATOM 869 N N . GLY A 1 111 ? -8.083 -8.810 21.204 1.00 89.12 111 GLY A N 1
ATOM 870 C CA . GLY A 1 111 ? -8.501 -10.200 21.396 1.00 89.12 111 GLY A CA 1
ATOM 871 C C . GLY A 1 111 ? -7.383 -11.230 21.206 1.00 89.12 111 GLY A C 1
ATOM 872 O O . GLY A 1 111 ? -7.404 -12.272 21.854 1.00 89.12 111 GLY A O 1
ATOM 873 N N . LEU A 1 112 ? -6.403 -10.952 20.337 1.00 87.56 112 LEU A N 1
ATOM 874 C CA . LEU A 1 112 ? -5.337 -11.907 19.998 1.00 87.56 112 LEU A CA 1
ATOM 875 C C . LEU A 1 112 ? -3.990 -11.591 20.650 1.00 87.56 112 LEU A C 1
ATOM 877 O O . LEU A 1 112 ? -3.182 -12.494 20.860 1.00 87.56 112 LEU A O 1
ATOM 881 N N . PHE A 1 113 ? -3.713 -10.316 20.932 1.00 84.88 113 PHE A N 1
ATOM 882 C CA . PHE A 1 113 ? -2.388 -9.880 21.372 1.00 84.88 113 PHE A CA 1
ATOM 883 C C . PHE A 1 113 ? -2.406 -9.080 22.680 1.00 84.88 113 PHE A C 1
ATOM 885 O O . PHE A 1 113 ? -1.338 -8.628 23.090 1.00 84.88 113 PHE A O 1
ATOM 892 N N . TRP A 1 114 ? -3.550 -8.875 23.346 1.00 80.88 114 TRP A N 1
ATOM 893 C CA . TRP A 1 114 ? -3.622 -8.112 24.598 1.00 80.88 114 TRP A CA 1
ATOM 894 C C . TRP A 1 114 ? -4.234 -8.903 25.767 1.00 80.88 114 TRP A C 1
ATOM 896 O O . TRP A 1 114 ? -5.246 -9.572 25.583 1.00 80.88 114 TRP A O 1
ATOM 906 N N . PRO A 1 115 ? -3.709 -8.743 26.997 1.00 71.06 115 PRO A N 1
ATOM 907 C CA . PRO A 1 115 ? -2.372 -8.256 27.329 1.00 71.06 115 PRO A CA 1
ATOM 908 C C . PRO A 1 115 ? -1.334 -9.355 27.052 1.00 71.06 115 PRO A C 1
ATOM 910 O O . PRO A 1 115 ? -1.507 -10.501 27.461 1.00 71.06 115 PRO A O 1
ATOM 913 N N . LYS A 1 116 ? -0.196 -9.015 26.429 1.00 63.75 116 LYS A N 1
ATOM 914 C CA . LYS A 1 116 ? 0.967 -9.926 26.336 1.00 63.75 116 LYS A CA 1
ATOM 915 C C . LYS A 1 116 ? 1.687 -10.111 27.678 1.00 63.75 116 LYS A C 1
ATOM 917 O O . LYS A 1 116 ? 2.893 -10.326 27.711 1.00 63.75 116 LYS A O 1
ATOM 922 N N . SER A 1 117 ? 0.996 -10.027 28.808 1.00 53.97 117 SER A N 1
ATOM 923 C CA . SER A 1 117 ? 1.586 -10.368 30.099 1.00 53.97 117 SER A CA 1
ATOM 924 C C . SER A 1 117 ? 1.553 -11.882 30.286 1.00 53.97 117 SER A C 1
ATOM 926 O O . SER A 1 117 ? 0.947 -12.394 31.224 1.00 53.97 117 SER A O 1
ATOM 928 N N . CYS A 1 118 ? 2.197 -12.616 29.381 1.00 51.75 118 CYS A N 1
ATOM 929 C CA . CYS A 1 118 ? 2.697 -13.924 29.749 1.00 51.75 118 CYS A CA 1
ATOM 930 C C . CYS A 1 118 ? 4.067 -13.701 30.378 1.00 51.75 118 CYS A C 1
ATOM 932 O O . CYS A 1 118 ? 4.964 -13.137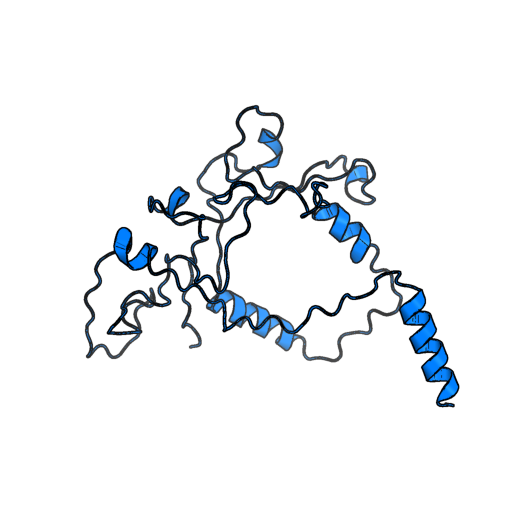 29.760 1.00 51.75 118 CYS A O 1
ATOM 934 N N . LEU A 1 119 ? 4.249 -14.231 31.583 1.00 54.94 119 LEU A N 1
ATOM 935 C CA . LEU A 1 119 ? 5.533 -14.443 32.265 1.00 54.94 119 LEU A CA 1
ATOM 936 C C . LEU A 1 119 ? 6.506 -15.355 31.463 1.00 54.94 119 LEU A C 1
ATOM 938 O O . LEU A 1 119 ? 7.475 -15.870 32.008 1.00 54.94 119 LEU A O 1
ATOM 942 N N . PHE A 1 120 ? 6.223 -15.571 30.175 1.00 55.91 120 PHE A N 1
ATOM 943 C CA . PHE A 1 120 ? 6.809 -16.522 29.241 1.00 55.91 120 PHE A CA 1
ATOM 944 C C . PHE A 1 120 ? 6.920 -15.896 27.839 1.00 55.91 120 PHE A C 1
ATOM 946 O O . PHE A 1 120 ? 6.563 -16.527 26.848 1.00 55.91 120 PHE A O 1
ATOM 953 N N . ASP A 1 121 ? 7.388 -14.651 27.739 1.00 64.50 121 ASP A N 1
ATOM 954 C CA . ASP A 1 121 ? 8.115 -14.222 26.539 1.00 64.50 121 ASP A CA 1
ATOM 955 C C . ASP A 1 121 ? 9.598 -14.518 26.812 1.00 64.50 121 ASP A C 1
ATOM 957 O O . ASP A 1 121 ? 10.288 -13.686 27.414 1.00 64.50 121 ASP A O 1
ATOM 961 N N . PRO A 1 122 ? 10.074 -15.761 26.572 1.00 66.88 122 PRO A N 1
ATOM 962 C CA . PRO A 1 122 ? 11.464 -16.087 26.830 1.00 66.88 122 PRO A CA 1
ATOM 963 C C . PRO A 1 122 ? 12.332 -15.143 25.990 1.00 66.88 122 PRO A C 1
ATOM 965 O O . PRO A 1 122 ? 12.044 -14.973 24.803 1.00 66.88 122 PRO A O 1
ATOM 968 N N . PRO A 1 123 ? 13.389 -14.544 26.569 1.00 67.94 123 PRO A N 1
ATOM 969 C CA . PRO A 1 123 ? 14.288 -13.680 25.821 1.00 67.94 123 PRO A CA 1
ATOM 970 C C . PRO A 1 123 ? 14.717 -14.385 24.539 1.00 67.94 123 PRO A C 1
ATOM 972 O O . PRO A 1 123 ? 15.171 -15.533 24.593 1.00 67.94 123 PRO A O 1
ATOM 975 N N . ASP A 1 124 ? 14.539 -13.722 23.396 1.00 69.94 124 ASP A N 1
ATOM 976 C CA . ASP A 1 124 ? 14.937 -14.306 22.125 1.00 69.94 124 ASP A CA 1
ATOM 977 C C . ASP A 1 124 ? 16.450 -14.562 22.162 1.00 69.94 124 ASP A C 1
ATOM 979 O O . ASP A 1 124 ? 17.256 -13.634 22.193 1.00 69.94 124 ASP A O 1
ATOM 983 N N . ILE A 1 125 ? 16.833 -15.839 22.195 1.00 75.44 125 ILE A N 1
ATOM 984 C CA . ILE A 1 125 ? 18.235 -16.271 22.172 1.00 75.44 125 ILE A CA 1
ATOM 985 C C . ILE A 1 125 ? 18.875 -16.074 20.790 1.00 75.44 125 ILE A C 1
ATOM 987 O O . ILE A 1 125 ? 20.070 -16.328 20.619 1.00 75.44 125 ILE A O 1
ATOM 991 N N . ARG A 1 126 ? 18.093 -15.676 19.778 1.00 72.50 126 ARG A N 1
ATOM 992 C CA . ARG A 1 126 ? 18.589 -15.396 18.432 1.00 72.50 126 ARG A CA 1
ATOM 993 C C . ARG A 1 126 ? 19.290 -14.045 18.393 1.00 72.50 126 ARG A C 1
ATOM 995 O O . ARG A 1 126 ? 18.984 -13.110 19.125 1.00 72.50 126 ARG A O 1
ATOM 1002 N N . ASN A 1 127 ? 20.241 -13.948 17.472 1.00 81.19 127 ASN A N 1
ATOM 1003 C CA . ASN A 1 127 ? 20.953 -12.713 17.195 1.00 81.19 127 ASN A CA 1
ATOM 1004 C C . ASN A 1 127 ? 19.954 -11.599 16.837 1.00 81.19 127 ASN A C 1
ATOM 1006 O O . ASN A 1 127 ? 19.206 -11.734 15.869 1.00 81.19 127 ASN A O 1
ATOM 1010 N N . TYR A 1 128 ? 19.994 -10.484 17.571 1.00 85.12 128 TYR A N 1
ATOM 1011 C CA . TYR A 1 128 ? 19.188 -9.289 17.305 1.00 85.12 128 TYR A CA 1
ATOM 1012 C C . TYR A 1 128 ? 19.291 -8.816 15.841 1.00 85.12 128 TYR A C 1
ATOM 1014 O O . TYR A 1 128 ? 18.318 -8.323 15.267 1.00 85.12 128 TYR A O 1
ATOM 1022 N N . HIS A 1 129 ? 20.440 -9.041 15.193 1.00 89.00 129 HIS A N 1
ATOM 1023 C CA . HIS A 1 129 ? 20.642 -8.726 13.781 1.00 89.00 129 HIS A CA 1
ATOM 1024 C C . HIS A 1 129 ? 19.702 -9.479 12.835 1.00 89.00 129 HIS A C 1
ATOM 1026 O O . HIS A 1 129 ? 19.460 -8.981 11.741 1.00 89.00 129 HIS A O 1
ATOM 1032 N N . ALA A 1 130 ? 19.128 -10.621 13.225 1.00 89.56 130 ALA A N 1
ATOM 1033 C CA . ALA A 1 130 ? 18.168 -11.336 12.385 1.00 89.56 130 ALA A CA 1
ATOM 1034 C C . ALA A 1 130 ? 16.937 -10.466 12.066 1.00 89.56 130 ALA A C 1
ATOM 1036 O O . ALA A 1 130 ? 16.564 -10.330 10.901 1.00 89.56 130 ALA A O 1
ATOM 1037 N N . ASN A 1 131 ? 16.366 -9.801 13.077 1.00 89.50 131 ASN A N 1
ATOM 1038 C CA . ASN A 1 131 ? 15.247 -8.875 12.880 1.00 89.50 131 ASN A CA 1
ATOM 1039 C C . ASN A 1 131 ? 15.668 -7.661 12.041 1.00 89.50 131 ASN A C 1
ATOM 1041 O O . ASN A 1 131 ? 14.940 -7.239 11.142 1.00 89.50 131 ASN A O 1
ATOM 1045 N N . GLN A 1 132 ? 16.869 -7.129 12.292 1.00 91.75 132 GLN A N 1
ATOM 1046 C CA . GLN A 1 132 ? 17.353 -5.943 11.589 1.00 91.75 132 GLN A CA 1
ATOM 1047 C C . GLN A 1 132 ? 17.643 -6.206 10.105 1.00 91.75 132 GLN A C 1
ATOM 1049 O O . GLN A 1 132 ? 17.321 -5.366 9.265 1.00 91.75 132 GLN A O 1
ATOM 1054 N N . ILE A 1 133 ? 18.214 -7.366 9.770 1.00 92.94 133 ILE A N 1
ATOM 1055 C CA . ILE A 1 133 ? 18.426 -7.785 8.380 1.00 92.94 133 ILE A CA 1
ATOM 1056 C C . ILE A 1 133 ? 17.086 -8.059 7.694 1.00 92.94 133 ILE A C 1
ATOM 1058 O O . ILE A 1 133 ? 16.911 -7.658 6.548 1.00 92.94 133 ILE A O 1
ATOM 1062 N N . GLY A 1 134 ? 16.114 -8.654 8.395 1.00 92.75 134 GLY A N 1
ATOM 1063 C CA . GLY A 1 134 ? 14.756 -8.822 7.871 1.00 92.75 134 GLY A CA 1
ATOM 1064 C C . GLY A 1 134 ? 14.118 -7.490 7.463 1.00 92.75 134 GLY A C 1
ATOM 1065 O O . GLY A 1 134 ? 13.592 -7.371 6.355 1.00 92.75 134 GLY A O 1
ATOM 1066 N N . GLN A 1 135 ? 14.228 -6.462 8.312 1.00 93.06 135 GLN A N 1
ATOM 1067 C CA . GLN A 1 135 ? 13.754 -5.116 7.979 1.00 93.06 135 GLN A CA 1
ATOM 1068 C C . GLN A 1 135 ? 14.548 -4.503 6.817 1.00 93.06 135 GLN A C 1
ATOM 1070 O O . GLN A 1 135 ? 13.940 -3.961 5.898 1.00 93.06 135 GLN A O 1
ATOM 1075 N N . PHE A 1 136 ? 15.881 -4.608 6.841 1.00 93.31 136 PHE A N 1
ATOM 1076 C CA . PHE A 1 136 ? 16.749 -4.079 5.785 1.00 93.31 136 PHE A CA 1
ATOM 1077 C C . PHE A 1 136 ? 16.366 -4.640 4.411 1.00 93.31 136 PHE A C 1
ATOM 1079 O O . PHE A 1 136 ? 16.107 -3.872 3.493 1.00 93.31 136 PHE A O 1
ATOM 1086 N N . VAL A 1 137 ? 16.238 -5.965 4.301 1.00 92.88 137 VAL A N 1
ATOM 1087 C CA . VAL A 1 137 ? 15.834 -6.641 3.061 1.00 92.88 137 VAL A CA 1
ATOM 1088 C C . VAL A 1 137 ? 14.407 -6.257 2.660 1.00 92.88 137 VAL A C 1
ATOM 1090 O O . VAL A 1 137 ? 14.150 -5.992 1.492 1.00 92.88 137 VAL A O 1
ATOM 1093 N N . THR A 1 138 ? 13.474 -6.171 3.615 1.00 91.00 138 THR A N 1
ATOM 1094 C CA . THR A 1 138 ? 12.088 -5.766 3.317 1.00 91.00 138 THR A CA 1
ATOM 1095 C C . THR A 1 138 ? 12.029 -4.353 2.743 1.00 91.00 138 THR A C 1
ATOM 1097 O O . THR A 1 138 ? 11.325 -4.129 1.766 1.00 91.00 138 THR A O 1
ATOM 1100 N N . HIS A 1 139 ? 12.786 -3.413 3.310 1.00 91.31 139 HIS A N 1
ATOM 1101 C CA . HIS A 1 139 ? 12.840 -2.026 2.840 1.00 91.31 139 HIS A CA 1
ATOM 1102 C C . HIS A 1 139 ? 13.547 -1.859 1.488 1.00 91.31 139 HIS A C 1
ATOM 1104 O O . HIS A 1 139 ? 13.420 -0.800 0.877 1.00 91.31 139 HIS A O 1
ATOM 1110 N N . ASP A 1 140 ? 14.293 -2.869 1.038 1.00 89.31 140 ASP A N 1
ATOM 1111 C CA . ASP A 1 140 ? 14.959 -2.865 -0.265 1.00 89.31 140 ASP A CA 1
ATOM 1112 C C . ASP A 1 140 ? 14.096 -3.482 -1.380 1.00 89.31 140 ASP A C 1
ATOM 1114 O O . ASP A 1 140 ? 14.376 -3.262 -2.555 1.00 89.31 140 ASP A O 1
ATOM 1118 N N . ILE A 1 141 ? 13.061 -4.255 -1.011 1.00 89.44 141 ILE A N 1
ATOM 1119 C CA . ILE A 1 141 ? 12.205 -5.032 -1.928 1.00 89.44 141 ILE A CA 1
ATOM 1120 C C . ILE A 1 141 ? 10.745 -4.559 -1.932 1.00 89.44 141 ILE A C 1
ATOM 1122 O O . ILE A 1 141 ? 10.023 -4.808 -2.901 1.00 89.44 141 ILE A O 1
ATOM 1126 N N . SER A 1 142 ? 10.236 -3.971 -0.851 1.00 89.44 142 SER A N 1
ATOM 1127 C CA . SER A 1 142 ? 8.851 -3.506 -0.807 1.00 89.44 142 SER A CA 1
ATOM 1128 C C . SER A 1 142 ? 8.654 -2.203 -0.030 1.00 89.44 142 SER A C 1
ATOM 1130 O O . SER A 1 142 ? 8.779 -2.155 1.196 1.00 89.44 142 SER A O 1
ATOM 1132 N N . LEU A 1 143 ? 8.131 -1.194 -0.725 1.00 91.19 143 LEU A N 1
ATOM 1133 C CA . LEU A 1 143 ? 7.609 0.042 -0.165 1.00 91.19 143 LEU A CA 1
ATOM 1134 C C . LEU A 1 143 ? 6.258 0.363 -0.800 1.00 91.19 143 LEU A C 1
ATOM 1136 O O . LEU A 1 143 ? 6.159 0.689 -1.984 1.00 91.19 143 LEU A O 1
ATOM 1140 N N . MET A 1 144 ? 5.203 0.289 0.008 1.00 91.88 144 MET A N 1
ATOM 1141 C CA . MET A 1 144 ? 3.833 0.630 -0.375 1.00 91.88 144 MET A CA 1
ATOM 1142 C C . MET A 1 144 ? 3.428 1.946 0.310 1.00 91.88 144 MET A C 1
ATOM 1144 O O . MET A 1 144 ? 2.917 1.923 1.432 1.00 91.88 144 MET A O 1
ATOM 1148 N N . PRO A 1 145 ? 3.703 3.107 -0.306 1.00 90.75 145 PRO A N 1
ATOM 1149 C CA . PRO A 1 145 ? 3.412 4.405 0.296 1.00 90.75 145 PRO A CA 1
ATOM 1150 C C . PRO A 1 145 ? 1.916 4.744 0.258 1.00 90.75 145 PRO A C 1
ATOM 1152 O O . PRO A 1 145 ? 1.176 4.261 -0.595 1.00 90.75 145 PRO A O 1
ATOM 1155 N N . SER A 1 146 ? 1.485 5.649 1.137 1.00 91.25 146 SER A N 1
ATOM 1156 C CA . SER A 1 146 ? 0.211 6.375 1.030 1.00 91.25 146 SER A CA 1
ATOM 1157 C C . SER A 1 146 ? 0.430 7.767 0.435 1.00 91.25 146 SER A C 1
ATOM 1159 O O . SER A 1 146 ? 1.486 8.362 0.661 1.00 91.25 146 SER A O 1
ATOM 1161 N N . ASN A 1 147 ? -0.576 8.342 -0.225 1.00 87.31 147 ASN A N 1
ATOM 1162 C CA . ASN A 1 147 ? -0.481 9.708 -0.740 1.00 87.31 147 ASN A CA 1
ATOM 1163 C C . ASN A 1 147 ? -0.655 10.739 0.387 1.00 87.31 147 ASN A C 1
ATOM 1165 O O . ASN A 1 147 ? -1.771 11.054 0.798 1.00 87.31 147 ASN A O 1
ATOM 1169 N N . VAL A 1 148 ? 0.451 11.258 0.918 1.00 87.44 148 VAL A N 1
ATOM 1170 C CA . VAL A 1 148 ? 0.433 12.257 2.004 1.00 87.44 148 VAL A CA 1
ATOM 1171 C C . VAL A 1 148 ? 0.142 13.680 1.520 1.00 87.44 148 VAL A C 1
ATOM 1173 O O . VAL A 1 148 ? -0.151 14.543 2.342 1.00 87.44 148 VAL A O 1
ATOM 1176 N N . ALA A 1 149 ? 0.204 13.930 0.208 1.00 85.62 149 ALA A N 1
ATOM 1177 C CA . ALA A 1 149 ? -0.064 15.246 -0.369 1.00 85.62 149 ALA A CA 1
ATOM 1178 C C . ALA A 1 149 ? -1.569 15.556 -0.461 1.00 85.62 149 ALA A C 1
ATOM 1180 O O . ALA A 1 149 ? -1.952 16.719 -0.552 1.00 85.62 149 ALA A O 1
ATOM 1181 N N . VAL A 1 150 ? -2.423 14.529 -0.420 1.00 84.56 150 VAL A N 1
ATOM 1182 C CA . VAL A 1 150 ? -3.884 14.669 -0.477 1.00 84.56 150 VAL A CA 1
ATOM 1183 C C . VAL A 1 150 ? -4.435 14.990 0.922 1.00 84.56 150 VAL A C 1
ATOM 1185 O O . VAL A 1 150 ? -4.223 14.207 1.840 1.00 84.56 150 VAL A O 1
ATOM 1188 N N . PRO A 1 151 ? -5.148 16.103 1.153 1.00 86.31 151 PRO A N 1
ATOM 1189 C CA . PRO A 1 151 ? -5.804 16.358 2.439 1.00 86.31 151 PRO A CA 1
ATOM 1190 C C . PRO A 1 151 ? -6.920 15.340 2.760 1.00 86.31 151 PRO A C 1
ATOM 1192 O O . PRO A 1 151 ? -7.466 14.723 1.843 1.00 86.31 151 PRO A O 1
ATOM 1195 N N . PRO A 1 152 ? -7.313 15.188 4.040 1.00 89.44 152 PRO A N 1
ATOM 1196 C CA . PRO A 1 152 ? -6.731 15.801 5.243 1.00 89.44 152 PRO A CA 1
ATOM 1197 C C . PRO A 1 152 ? -5.415 15.125 5.647 1.00 89.44 152 PRO A C 1
ATOM 1199 O O . PRO A 1 152 ? -5.150 14.006 5.227 1.00 89.44 152 PRO A O 1
ATOM 1202 N N . ALA A 1 153 ? -4.591 15.769 6.481 1.00 88.06 153 ALA A N 1
ATOM 1203 C CA . ALA A 1 153 ? -3.388 15.136 7.041 1.00 88.06 153 ALA A CA 1
ATOM 1204 C C . ALA A 1 153 ? -3.747 14.016 8.037 1.00 88.06 153 ALA A C 1
ATOM 1206 O O . ALA A 1 153 ? -3.196 12.915 7.960 1.00 88.06 153 ALA A O 1
ATOM 1207 N N . ASP A 1 154 ? -4.713 14.290 8.917 1.00 93.00 154 ASP A N 1
ATOM 1208 C CA . ASP A 1 154 ? -5.273 13.346 9.880 1.00 93.00 154 ASP A CA 1
ATOM 1209 C C . ASP A 1 154 ? -6.637 12.846 9.389 1.00 93.00 154 ASP A C 1
ATOM 1211 O O . ASP A 1 154 ? -7.607 13.594 9.311 1.00 93.00 154 ASP A O 1
ATOM 1215 N N . CYS A 1 155 ? -6.719 11.560 9.056 1.00 95.56 155 CYS A N 1
ATOM 1216 C CA . CYS A 1 155 ? -7.961 10.958 8.586 1.00 95.56 155 CYS A CA 1
ATOM 1217 C C . CYS A 1 155 ? -9.035 10.829 9.674 1.00 95.56 155 CYS A C 1
ATOM 1219 O O . CYS A 1 155 ? -10.200 10.650 9.327 1.00 95.56 155 CYS A O 1
ATOM 1221 N N . CYS A 1 156 ? -8.695 10.923 10.963 1.00 96.00 156 CYS A N 1
ATOM 1222 C CA . CYS A 1 156 ? -9.685 10.858 12.037 1.00 96.00 156 CYS A CA 1
ATOM 1223 C C . CYS A 1 156 ? -10.606 12.084 12.070 1.00 96.00 156 CYS A C 1
ATOM 1225 O O . CYS A 1 156 ? -11.737 11.973 12.538 1.00 96.00 156 CYS A O 1
ATOM 1227 N N . THR A 1 157 ? -10.166 13.235 11.551 1.00 94.69 157 THR A N 1
ATOM 1228 C CA . THR A 1 157 ? -10.933 14.488 11.641 1.00 94.69 157 THR A CA 1
ATOM 1229 C C . THR A 1 157 ? -12.112 14.555 10.675 1.00 94.69 157 THR A C 1
ATOM 1231 O O . THR A 1 157 ? -12.990 15.383 10.870 1.00 94.69 157 THR A O 1
ATOM 1234 N N . VAL A 1 158 ? -12.126 13.709 9.642 1.00 94.44 158 VAL A N 1
ATOM 1235 C CA . VAL A 1 158 ? -13.147 13.705 8.575 1.00 94.44 158 VAL A CA 1
ATOM 1236 C C . VAL A 1 158 ? -14.131 12.543 8.700 1.00 94.44 158 VAL A C 1
ATOM 1238 O O . VAL A 1 158 ? -14.958 12.328 7.826 1.00 94.44 158 VAL A O 1
ATOM 1241 N N . GLN A 1 159 ? -14.057 11.752 9.775 1.00 93.31 159 GLN A N 1
ATOM 1242 C CA . GLN A 1 159 ? -14.894 10.551 9.928 1.00 93.31 159 GLN A CA 1
ATOM 1243 C C . GLN A 1 159 ? -16.373 10.849 10.207 1.00 93.31 159 GLN A C 1
ATOM 1245 O O . GLN A 1 159 ? -17.179 9.923 10.220 1.00 93.31 159 GLN A O 1
ATOM 1250 N N . GLY A 1 160 ? -16.721 12.114 10.453 1.00 89.75 160 GLY A N 1
ATOM 1251 C CA . GLY A 1 160 ? -18.103 12.577 10.572 1.00 89.75 160 GLY A CA 1
ATOM 1252 C C . GLY A 1 160 ? -18.671 13.184 9.288 1.00 89.75 160 GLY A C 1
ATOM 1253 O O . GLY A 1 160 ? -19.826 13.597 9.300 1.00 89.75 160 GLY A O 1
ATOM 1254 N N . ASP A 1 161 ? -17.881 13.264 8.214 1.00 91.81 161 ASP A N 1
ATOM 1255 C CA . ASP A 1 161 ? -18.289 13.913 6.969 1.00 91.81 161 ASP A CA 1
ATOM 1256 C C . ASP A 1 161 ? -19.068 12.939 6.071 1.00 91.81 161 ASP A C 1
ATOM 1258 O O . ASP A 1 161 ? -18.747 11.753 5.996 1.00 91.81 161 ASP A O 1
ATOM 1262 N N . ASP A 1 162 ? -20.041 13.451 5.310 1.00 87.81 162 ASP A N 1
ATOM 1263 C CA . ASP A 1 162 ? -20.835 12.638 4.372 1.00 87.81 162 ASP A CA 1
ATOM 1264 C C . ASP A 1 162 ? -19.999 12.079 3.206 1.00 87.81 162 ASP A C 1
ATOM 1266 O O . ASP A 1 162 ? -20.347 11.060 2.609 1.00 87.81 162 ASP A O 1
ATOM 1270 N N . ASN A 1 163 ? -18.891 12.745 2.857 1.00 88.19 163 ASN A N 1
ATOM 1271 C CA . ASN A 1 163 ? -18.041 12.376 1.726 1.00 88.19 163 ASN A CA 1
ATOM 1272 C C . ASN A 1 163 ? -16.574 12.233 2.145 1.00 88.19 163 ASN A C 1
ATOM 1274 O O . ASN A 1 163 ? -15.747 13.129 1.956 1.00 88.19 163 ASN A O 1
ATOM 1278 N N . ILE A 1 164 ? -16.254 11.072 2.714 1.00 90.50 164 ILE A N 1
ATOM 1279 C CA . ILE A 1 164 ? -14.900 10.729 3.146 1.00 90.50 164 ILE A CA 1
ATOM 1280 C C . ILE A 1 164 ? -14.063 10.324 1.930 1.00 90.50 164 ILE A C 1
ATOM 1282 O O . ILE A 1 164 ? -14.345 9.320 1.266 1.00 90.50 164 ILE A O 1
ATOM 1286 N N . SER A 1 165 ? -12.981 11.069 1.685 1.00 89.06 165 SER A N 1
ATOM 1287 C CA . SER A 1 165 ? -11.985 10.742 0.657 1.00 89.06 165 SER A CA 1
ATOM 1288 C C . SER A 1 165 ? -11.512 9.294 0.784 1.00 89.06 165 SER A C 1
ATOM 1290 O O . SER A 1 165 ? -11.255 8.818 1.893 1.00 89.06 165 SER A O 1
ATOM 1292 N N . TYR A 1 166 ? -11.336 8.610 -0.353 1.00 87.38 166 TYR A N 1
ATOM 1293 C CA . TYR A 1 166 ? -10.991 7.187 -0.385 1.00 87.38 166 TYR A CA 1
ATOM 1294 C C . TYR A 1 166 ? -9.786 6.862 0.506 1.00 87.38 166 TYR A C 1
ATOM 1296 O O . TYR A 1 166 ? -9.800 5.862 1.221 1.00 87.38 166 TYR A O 1
ATOM 1304 N N . ILE A 1 167 ? -8.784 7.746 0.546 1.00 91.06 167 ILE A N 1
ATOM 1305 C CA . ILE A 1 167 ? -7.565 7.571 1.338 1.00 91.06 167 ILE A CA 1
ATOM 1306 C C . ILE A 1 167 ? -7.820 7.458 2.847 1.00 91.06 167 ILE A C 1
ATOM 1308 O O . ILE A 1 167 ? -7.027 6.827 3.541 1.00 91.06 167 ILE A O 1
ATOM 1312 N N . CYS A 1 168 ? -8.929 8.007 3.345 1.00 93.19 168 CYS A N 1
ATOM 1313 C CA . CYS A 1 168 ? -9.292 8.054 4.761 1.00 93.19 168 CYS A CA 1
ATOM 1314 C C . CYS A 1 168 ? -10.421 7.091 5.153 1.00 93.19 168 CYS A C 1
ATOM 1316 O O . CYS A 1 168 ? -10.864 7.104 6.298 1.00 93.19 168 CYS A O 1
ATOM 1318 N N . GLN A 1 169 ? -10.863 6.213 4.253 1.00 90.75 169 GLN A N 1
ATOM 1319 C CA . GLN A 1 169 ? -11.940 5.245 4.525 1.00 90.75 169 GLN A CA 1
ATOM 1320 C C . GLN A 1 169 ? -11.500 4.045 5.388 1.00 90.75 169 GLN A C 1
ATOM 1322 O O . GLN A 1 169 ? -12.270 3.115 5.598 1.00 90.75 169 GLN A O 1
ATOM 1327 N N . ALA A 1 170 ? -10.250 4.034 5.854 1.00 91.88 170 ALA A N 1
ATOM 1328 C CA . ALA A 1 170 ? -9.600 2.887 6.487 1.00 91.88 170 ALA A CA 1
ATOM 1329 C C . ALA A 1 170 ? -9.121 3.163 7.923 1.00 91.88 170 ALA A C 1
ATOM 1331 O O . ALA A 1 170 ? -8.258 2.441 8.419 1.00 91.88 170 ALA A O 1
ATOM 1332 N N . VAL A 1 171 ? -9.619 4.220 8.578 1.00 95.25 171 VAL A N 1
ATOM 1333 C CA . VAL A 1 171 ? -9.222 4.537 9.959 1.00 95.25 171 VAL A CA 1
ATOM 1334 C C . VAL A 1 171 ? -9.460 3.360 10.899 1.00 95.25 171 VAL A C 1
ATOM 1336 O O . VAL A 1 171 ? -10.392 2.571 10.729 1.00 95.25 171 VAL A O 1
ATOM 1339 N N . ILE A 1 172 ? -8.643 3.269 11.943 1.00 95.75 172 ILE A N 1
ATOM 1340 C CA . ILE A 1 172 ? -8.821 2.241 12.964 1.00 95.75 172 ILE A CA 1
ATOM 1341 C C . ILE A 1 172 ? -9.704 2.833 14.058 1.00 95.75 172 ILE A C 1
ATOM 1343 O O . ILE A 1 172 ? -9.261 3.672 14.846 1.00 95.75 172 ILE A O 1
ATOM 1347 N N . LYS A 1 173 ? -10.964 2.393 14.099 1.00 94.31 173 LYS A N 1
ATOM 1348 C CA . LYS A 1 173 ? -11.908 2.751 15.163 1.00 94.31 173 LYS A CA 1
ATOM 1349 C C . LYS A 1 173 ? -11.450 2.141 16.489 1.00 94.31 173 LYS A C 1
ATOM 1351 O O . LYS A 1 173 ? -11.003 0.993 16.531 1.00 94.31 173 LYS A O 1
ATOM 1356 N N . ILE A 1 174 ? -11.568 2.911 17.563 1.00 96.25 174 ILE A N 1
ATOM 1357 C CA . ILE A 1 174 ? -11.243 2.486 18.924 1.00 96.25 174 ILE A CA 1
ATOM 1358 C C . ILE A 1 174 ? -12.544 2.418 19.720 1.00 96.25 174 ILE A C 1
ATOM 1360 O O . ILE A 1 174 ? -13.333 3.363 19.712 1.00 96.25 174 ILE A O 1
ATOM 1364 N N . SER A 1 175 ? -12.763 1.299 20.409 1.00 94.25 175 SER A N 1
ATOM 1365 C CA . SER A 1 175 ? -13.929 1.134 21.278 1.00 94.25 175 SER A CA 1
ATOM 1366 C C . SER A 1 175 ? -13.855 2.083 22.484 1.00 94.25 175 SER A C 1
ATOM 1368 O O . SER A 1 175 ? -12.780 2.235 23.065 1.00 94.25 175 SER A O 1
ATOM 1370 N N . PRO A 1 176 ? -14.982 2.644 22.961 1.00 94.38 176 PRO A N 1
ATOM 1371 C CA . PRO A 1 176 ? -15.035 3.327 24.255 1.00 94.38 176 PRO A CA 1
ATOM 1372 C C . PRO A 1 176 ? -14.585 2.449 25.434 1.00 94.38 176 PRO A C 1
ATOM 1374 O O . PRO A 1 176 ? -14.154 2.971 26.455 1.00 94.38 176 PRO A O 1
ATOM 1377 N N . SER A 1 177 ? -14.668 1.122 25.293 1.00 93.44 177 SER A N 1
ATOM 1378 C CA . SER A 1 177 ? -14.207 0.145 26.287 1.00 93.44 177 SER A CA 1
ATOM 1379 C C . SER A 1 177 ? -12.746 -0.284 26.099 1.00 93.44 177 SER A C 1
ATOM 1381 O O . SER A 1 177 ? -12.323 -1.280 26.684 1.00 93.44 177 SER A O 1
ATOM 1383 N N . ASP A 1 178 ? -11.985 0.391 25.232 1.00 95.38 178 ASP A N 1
ATOM 1384 C CA . ASP A 1 178 ? -10.579 0.071 24.997 1.00 95.38 178 ASP A CA 1
ATOM 1385 C C . ASP A 1 178 ? -9.757 0.244 26.285 1.00 95.38 178 ASP A C 1
ATOM 1387 O O . ASP A 1 178 ? -9.800 1.319 26.878 1.00 95.38 178 ASP A O 1
ATOM 1391 N N . PRO A 1 179 ? -8.972 -0.753 26.718 1.00 92.81 179 PRO A N 1
ATOM 1392 C CA . PRO A 1 179 ? -8.305 -0.726 28.020 1.00 92.81 179 PRO A CA 1
ATOM 1393 C C . PRO A 1 179 ? -7.171 0.301 28.137 1.00 92.81 179 PRO A C 1
ATOM 1395 O O . PRO A 1 179 ? -6.687 0.515 29.239 1.00 92.81 179 PRO A O 1
ATOM 1398 N N . LEU A 1 180 ? -6.709 0.896 27.032 1.00 92.56 180 LEU A N 1
ATOM 1399 C CA . LEU A 1 180 ? -5.613 1.873 27.028 1.00 92.56 180 LEU A CA 1
ATOM 1400 C C . LEU A 1 180 ? -6.075 3.228 26.493 1.00 92.56 180 LEU A C 1
ATOM 1402 O O . LEU A 1 180 ? -5.791 4.277 27.061 1.00 92.56 180 LEU A O 1
ATOM 1406 N N . PHE A 1 181 ? -6.758 3.223 25.352 1.00 95.12 181 PHE A N 1
ATOM 1407 C CA . PHE A 1 181 ? -7.089 4.454 24.646 1.00 95.12 181 PHE A CA 1
ATOM 1408 C C . PHE A 1 181 ? -8.316 5.168 25.221 1.00 95.12 181 PHE A C 1
ATOM 1410 O O . PHE A 1 181 ? -8.434 6.382 25.033 1.00 95.12 181 PHE A O 1
ATOM 1417 N N . SER A 1 182 ? -9.181 4.463 25.960 1.00 93.88 182 SER A N 1
ATOM 1418 C CA . SER A 1 182 ? -10.295 5.097 26.677 1.00 93.88 182 SER A CA 1
ATOM 1419 C C . SER A 1 182 ? -9.802 6.052 27.769 1.00 93.88 182 SER A C 1
ATOM 1421 O O . SER A 1 182 ? -10.376 7.126 27.929 1.00 93.88 182 SER A O 1
ATOM 1423 N N . GLU A 1 183 ? -8.681 5.741 28.433 1.00 94.56 183 GLU A N 1
ATOM 1424 C CA . GLU A 1 183 ? -8.080 6.586 29.479 1.00 94.56 183 GLU A CA 1
ATOM 1425 C C . GLU A 1 183 ? -7.666 7.970 28.958 1.00 94.56 183 GLU A C 1
ATOM 1427 O O . GLU A 1 183 ? -7.653 8.948 29.704 1.00 94.56 183 GLU A O 1
ATOM 1432 N N . ILE A 1 184 ? -7.359 8.064 27.661 1.00 95.81 184 ILE A N 1
ATOM 1433 C CA . ILE A 1 184 ? -6.992 9.313 26.982 1.00 95.81 184 ILE A CA 1
ATOM 1434 C C . ILE A 1 184 ? -8.075 9.804 26.012 1.00 95.81 184 ILE A C 1
ATOM 1436 O O . ILE A 1 184 ? -7.786 10.619 25.135 1.00 95.81 184 ILE A O 1
ATOM 1440 N N . ASN A 1 185 ? -9.315 9.316 26.152 1.00 94.88 185 ASN A N 1
ATOM 1441 C CA . ASN A 1 185 ? -10.472 9.677 25.320 1.00 94.88 185 ASN A CA 1
ATOM 1442 C C . ASN A 1 185 ? -10.213 9.571 23.805 1.00 94.88 185 ASN A C 1
ATOM 1444 O O . ASN A 1 185 ? -10.758 10.341 23.010 1.00 94.88 185 ASN A O 1
ATOM 1448 N N . LYS A 1 186 ? -9.365 8.628 23.383 1.00 95.50 186 LYS A N 1
ATOM 1449 C CA . LYS A 1 186 ? -9.030 8.443 21.972 1.00 95.50 186 LYS A CA 1
ATOM 1450 C C . LYS A 1 186 ? -9.967 7.411 21.352 1.00 95.50 186 LYS A C 1
ATOM 1452 O O . LYS A 1 186 ? -9.995 6.263 21.774 1.00 95.50 186 LYS A O 1
ATOM 1457 N N . THR A 1 187 ? -10.701 7.818 20.319 1.00 95.62 187 THR A N 1
ATOM 1458 C CA . THR A 1 187 ? -11.713 6.991 19.629 1.00 95.62 187 THR A CA 1
ATOM 1459 C C . THR A 1 187 ? -11.290 6.552 18.222 1.00 95.62 187 THR A C 1
ATOM 1461 O O . THR A 1 187 ? -11.973 5.755 17.580 1.00 95.62 187 THR A O 1
ATOM 1464 N N . CYS A 1 188 ? -10.151 7.044 17.729 1.00 96.31 188 CYS A N 1
ATOM 1465 C CA . CYS A 1 188 ? -9.663 6.781 16.379 1.00 96.31 188 CYS A CA 1
ATOM 1466 C C . CYS A 1 188 ? -8.128 6.781 16.326 1.00 96.31 188 CYS A C 1
ATOM 1468 O O . CYS A 1 188 ? -7.475 7.619 16.957 1.00 96.31 188 CYS A O 1
ATOM 1470 N N . LEU A 1 189 ? -7.544 5.851 15.563 1.00 96.62 189 LEU A N 1
ATOM 1471 C CA . LEU A 1 189 ? -6.161 5.949 15.093 1.00 96.62 189 LEU A CA 1
ATOM 1472 C C . LEU A 1 189 ? -6.162 6.281 13.595 1.00 96.62 189 LEU A C 1
ATOM 1474 O O . LEU A 1 189 ? -6.836 5.587 12.821 1.00 96.62 189 LEU A O 1
ATOM 1478 N N . PRO A 1 190 ? -5.398 7.304 13.170 1.00 95.19 190 PRO A N 1
ATOM 1479 C CA . PRO A 1 190 ? -5.338 7.677 11.770 1.00 95.19 190 PRO A CA 1
ATOM 1480 C C . PRO A 1 190 ? -4.695 6.564 10.954 1.00 95.19 190 PRO A C 1
ATOM 1482 O O .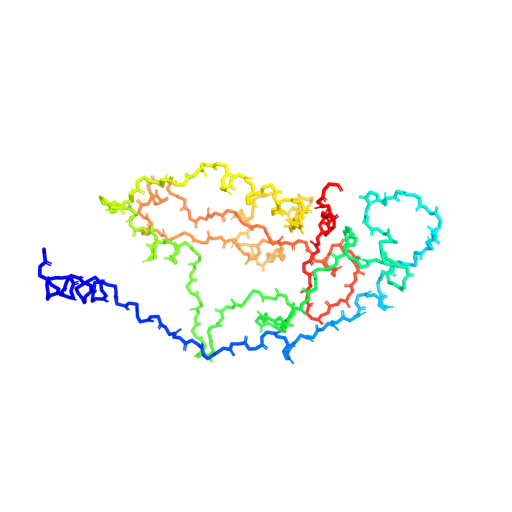 PRO A 1 190 ? -3.652 6.022 11.321 1.00 95.19 190 PRO A O 1
ATOM 1485 N N . PHE A 1 191 ? -5.304 6.257 9.817 1.00 94.38 191 PHE A N 1
ATOM 1486 C CA . PHE A 1 191 ? -4.758 5.329 8.842 1.00 94.38 191 PHE A CA 1
ATOM 1487 C C . PHE A 1 191 ? -5.092 5.837 7.442 1.00 94.38 191 PHE A C 1
ATOM 1489 O O . PHE A 1 191 ? -6.235 6.205 7.161 1.00 94.38 191 PHE A O 1
ATOM 1496 N N . ARG A 1 192 ? -4.078 5.858 6.576 1.00 93.38 192 ARG A N 1
ATOM 1497 C CA . ARG A 1 192 ? -4.184 6.293 5.184 1.00 93.38 192 ARG A CA 1
ATOM 1498 C C . ARG A 1 192 ? -4.014 5.094 4.270 1.00 93.38 192 ARG A C 1
ATOM 1500 O O . ARG A 1 192 ? -3.083 4.310 4.444 1.00 93.38 192 ARG A O 1
ATOM 1507 N N . ARG A 1 193 ? -4.886 4.962 3.276 1.00 92.75 193 ARG A N 1
ATOM 1508 C CA . ARG A 1 193 ? -4.767 3.899 2.275 1.00 92.75 193 ARG A CA 1
ATOM 1509 C C . ARG A 1 193 ? -3.538 4.116 1.389 1.00 92.75 193 ARG A C 1
ATOM 1511 O O . ARG A 1 193 ? -3.095 5.243 1.172 1.00 92.75 193 ARG A O 1
ATOM 1518 N N . ALA A 1 194 ? -2.999 3.007 0.893 1.00 92.75 194 ALA A N 1
ATOM 1519 C CA . ALA A 1 194 ? -1.882 3.005 -0.039 1.00 92.75 194 ALA A CA 1
ATOM 1520 C C . ALA A 1 194 ? -2.241 3.687 -1.366 1.00 92.75 194 ALA A C 1
ATOM 1522 O O . ALA A 1 194 ? -3.395 3.634 -1.796 1.00 92.75 194 ALA A O 1
ATOM 1523 N N . MET A 1 195 ? -1.231 4.261 -2.020 1.00 92.31 195 MET A N 1
ATOM 1524 C CA . MET A 1 195 ? -1.332 4.754 -3.390 1.00 92.31 195 MET A CA 1
ATOM 1525 C C . MET A 1 195 ? -1.625 3.605 -4.348 1.00 92.31 195 MET A C 1
ATOM 1527 O O . MET A 1 195 ? -1.101 2.499 -4.183 1.00 92.31 195 MET A O 1
ATOM 1531 N N . THR A 1 196 ? -2.421 3.876 -5.372 1.00 92.44 196 THR A N 1
ATOM 1532 C CA . THR A 1 196 ? -2.854 2.907 -6.378 1.00 92.44 196 THR A CA 1
ATOM 1533 C C . THR A 1 196 ? -2.636 3.438 -7.786 1.00 92.44 196 THR A C 1
ATOM 1535 O O . THR A 1 196 ? -2.590 4.645 -8.015 1.00 92.44 196 THR A O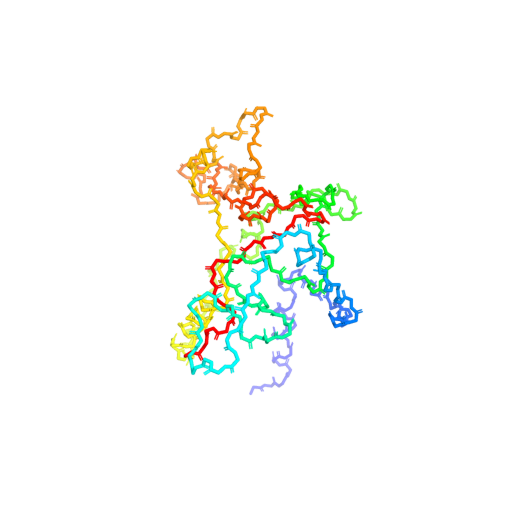 1
ATOM 1538 N N . ALA A 1 197 ? -2.533 2.530 -8.754 1.00 90.88 197 ALA A N 1
ATOM 1539 C CA . ALA A 1 197 ? -2.297 2.905 -10.144 1.00 90.88 197 ALA A CA 1
ATOM 1540 C C . ALA A 1 197 ? -3.378 3.852 -10.701 1.00 90.88 197 ALA A C 1
ATOM 1542 O O . ALA A 1 197 ? -3.040 4.804 -11.402 1.00 90.88 197 ALA A O 1
ATOM 1543 N N . SER A 1 198 ? -4.658 3.641 -10.366 1.00 89.62 198 SER A N 1
ATOM 1544 C CA . SER A 1 198 ? -5.723 4.488 -10.918 1.00 89.62 198 SER A CA 1
ATOM 1545 C C . SER A 1 198 ? -5.821 5.831 -10.216 1.00 89.62 198 SER A C 1
ATOM 1547 O O . SER A 1 198 ? -5.870 6.850 -10.896 1.00 89.62 198 SER A O 1
ATOM 1549 N N . PHE A 1 199 ? -5.827 5.857 -8.878 1.00 86.31 199 PHE A N 1
ATOM 1550 C CA . PHE A 1 199 ? -6.040 7.111 -8.149 1.00 86.31 199 PHE A CA 1
ATOM 1551 C C . PHE A 1 199 ? -4.815 8.030 -8.123 1.00 86.31 199 PHE A C 1
ATOM 1553 O O . PHE A 1 199 ? -4.986 9.242 -8.020 1.00 86.31 199 PHE A O 1
ATOM 1560 N N . ASP A 1 200 ? -3.600 7.484 -8.222 1.00 88.00 200 ASP A N 1
ATOM 1561 C CA . ASP A 1 200 ? -2.369 8.268 -8.052 1.00 88.00 200 ASP A CA 1
ATOM 1562 C C . ASP A 1 200 ? -1.566 8.429 -9.349 1.00 88.00 200 ASP A C 1
ATOM 1564 O O . ASP A 1 200 ? -0.785 9.370 -9.468 1.00 88.00 200 ASP A O 1
ATOM 1568 N N . PHE A 1 201 ? -1.775 7.552 -10.338 1.00 85.12 201 PHE A N 1
ATOM 1569 C CA . PHE A 1 201 ? -1.032 7.557 -11.607 1.00 85.12 201 PHE A CA 1
ATOM 1570 C C . PHE A 1 201 ? -1.939 7.605 -12.845 1.00 85.12 201 PHE A C 1
ATOM 1572 O O . PHE A 1 201 ? -1.460 7.416 -13.962 1.00 85.12 201 PHE A O 1
ATOM 1579 N N . ASN A 1 202 ? -3.239 7.875 -12.660 1.00 86.44 202 ASN A N 1
ATOM 1580 C CA . ASN A 1 202 ? -4.228 8.048 -13.730 1.00 86.44 202 ASN A CA 1
ATOM 1581 C C . ASN A 1 202 ? -4.282 6.867 -14.726 1.00 86.44 202 ASN A C 1
ATOM 1583 O O . ASN A 1 202 ? -4.484 7.049 -15.926 1.00 86.44 202 ASN A O 1
ATOM 1587 N N . CYS A 1 203 ? -4.069 5.652 -14.217 1.00 89.88 203 CYS A N 1
ATOM 1588 C CA . CYS A 1 203 ? -4.131 4.403 -14.967 1.00 89.88 203 CYS A CA 1
ATOM 1589 C C . CYS A 1 203 ? -5.380 3.621 -14.555 1.00 89.88 203 CYS A C 1
ATOM 1591 O O . CYS A 1 203 ? -5.355 2.938 -13.536 1.00 89.88 203 CYS A O 1
ATOM 1593 N N . GLU A 1 204 ? -6.466 3.723 -15.323 1.00 88.94 204 GLU A N 1
ATOM 1594 C CA . GLU A 1 204 ? -7.760 3.098 -15.008 1.00 88.94 204 GLU A CA 1
ATOM 1595 C C . GLU A 1 204 ? -7.698 1.562 -15.082 1.00 88.94 204 GLU A C 1
ATOM 1597 O O . GLU A 1 204 ? -8.041 0.940 -16.089 1.00 88.94 204 GLU A O 1
ATOM 1602 N N . ILE A 1 205 ? -7.246 0.933 -13.995 1.00 88.81 205 ILE A N 1
ATOM 1603 C CA . ILE A 1 205 ? -7.208 -0.522 -13.846 1.00 88.81 205 ILE A CA 1
ATOM 1604 C C . ILE A 1 205 ? -8.100 -0.968 -12.694 1.00 88.81 205 ILE A C 1
ATOM 1606 O O . ILE A 1 205 ? -8.079 -0.422 -11.590 1.00 88.81 205 ILE A O 1
ATOM 1610 N N . THR A 1 206 ? -8.878 -2.013 -12.954 1.00 88.50 206 THR A N 1
ATOM 1611 C CA . THR A 1 206 ? -9.800 -2.609 -11.989 1.00 88.50 206 THR A CA 1
ATOM 1612 C C . THR A 1 206 ? -9.520 -4.109 -11.880 1.00 88.50 206 THR A C 1
ATOM 1614 O O . THR A 1 206 ? -9.406 -4.774 -12.912 1.00 88.50 206 THR A O 1
ATOM 1617 N N . PRO A 1 207 ? -9.416 -4.670 -10.663 1.00 90.56 207 PRO A N 1
ATOM 1618 C CA . PRO A 1 207 ? -9.457 -3.986 -9.363 1.00 90.56 207 PRO A CA 1
ATOM 1619 C C . PRO A 1 207 ? -8.226 -3.101 -9.111 1.00 90.56 207 PRO A C 1
ATOM 1621 O O . PRO A 1 207 ? -7.154 -3.384 -9.653 1.00 90.56 207 PRO A O 1
ATOM 1624 N N . GLN A 1 208 ? -8.354 -2.071 -8.264 1.00 90.94 208 GLN A N 1
ATOM 1625 C CA . GLN A 1 208 ? -7.244 -1.166 -7.926 1.00 90.94 208 GLN A CA 1
ATOM 1626 C C . GLN A 1 208 ? -6.019 -1.946 -7.461 1.00 90.94 208 GLN A C 1
ATOM 1628 O O . GLN A 1 208 ? -6.146 -2.895 -6.691 1.00 90.94 208 GLN A O 1
ATOM 1633 N N . ILE A 1 209 ? -4.821 -1.542 -7.882 1.00 91.44 209 ILE A N 1
ATOM 1634 C CA . ILE A 1 209 ? -3.567 -2.201 -7.498 1.00 91.44 209 ILE A CA 1
ATOM 1635 C C . ILE A 1 209 ? -2.663 -1.183 -6.807 1.00 91.44 209 ILE A C 1
ATOM 1637 O O . ILE A 1 209 ? -2.410 -0.128 -7.398 1.00 91.44 209 ILE A O 1
ATOM 1641 N N . PRO A 1 210 ? -2.168 -1.472 -5.587 1.00 92.38 210 PRO A N 1
ATOM 1642 C CA . PRO A 1 210 ? -1.175 -0.627 -4.953 1.00 92.38 210 PRO A CA 1
ATOM 1643 C C . PRO A 1 210 ? 0.091 -0.506 -5.802 1.00 92.38 210 PRO A C 1
ATOM 1645 O O . PRO A 1 210 ? 0.465 -1.441 -6.516 1.00 92.38 210 PRO A O 1
ATOM 1648 N N . VAL A 1 211 ? 0.757 0.637 -5.705 1.00 90.50 211 VAL A N 1
ATOM 1649 C CA . VAL A 1 211 ? 2.009 0.905 -6.421 1.00 90.50 211 VAL A CA 1
ATOM 1650 C C . VAL A 1 211 ? 3.188 0.779 -5.470 1.00 90.50 211 VAL A C 1
ATOM 1652 O O . VAL A 1 211 ? 3.103 1.165 -4.301 1.00 90.50 211 VAL A O 1
ATOM 1655 N N . ARG A 1 212 ? 4.294 0.229 -5.974 1.00 87.31 212 ARG A N 1
ATOM 1656 C CA . ARG A 1 212 ? 5.568 0.213 -5.255 1.00 87.31 212 ARG A CA 1
ATOM 1657 C C . ARG A 1 212 ? 6.389 1.450 -5.595 1.00 87.31 212 ARG A C 1
ATOM 1659 O O . ARG A 1 212 ? 6.415 1.868 -6.750 1.00 87.31 212 ARG A O 1
ATOM 1666 N N . ASN A 1 213 ? 7.082 2.014 -4.614 1.00 81.56 213 ASN A N 1
ATOM 1667 C CA . ASN A 1 213 ? 7.940 3.195 -4.817 1.00 81.56 213 ASN A CA 1
ATOM 1668 C C . ASN A 1 213 ? 9.440 2.888 -4.635 1.00 81.56 213 ASN A C 1
ATOM 1670 O O . ASN A 1 213 ? 10.296 3.761 -4.699 1.00 81.56 213 ASN A O 1
ATOM 1674 N N . ASP A 1 214 ? 9.781 1.627 -4.425 1.00 75.31 214 ASP A N 1
ATOM 1675 C CA . ASP A 1 214 ? 11.141 1.120 -4.287 1.00 75.31 214 ASP A CA 1
ATOM 1676 C C . ASP A 1 214 ? 11.463 0.094 -5.379 1.00 75.31 214 ASP A C 1
ATOM 1678 O O . ASP A 1 214 ? 10.622 -0.224 -6.219 1.00 75.31 214 ASP A O 1
ATOM 1682 N N . LEU A 1 215 ? 12.706 -0.388 -5.433 1.00 65.50 215 LEU A N 1
ATOM 1683 C CA . LEU A 1 215 ? 13.169 -1.336 -6.451 1.00 65.50 215 LEU A CA 1
ATOM 1684 C C . LEU A 1 215 ? 12.887 -2.773 -6.044 1.00 65.50 215 LEU A C 1
ATOM 1686 O O . LEU A 1 215 ? 12.788 -3.071 -4.871 1.00 65.50 215 LEU A O 1
ATOM 1690 N N . TYR A 1 216 ? 12.685 -3.679 -7.000 1.00 58.81 216 TYR A N 1
ATOM 1691 C CA . TYR A 1 216 ? 12.467 -5.096 -6.669 1.00 58.81 216 TYR A CA 1
ATOM 1692 C C . TYR A 1 216 ? 13.792 -5.860 -6.598 1.00 58.81 216 TYR A C 1
ATOM 1694 O O . TYR A 1 216 ? 13.895 -6.894 -5.951 1.00 58.81 216 TYR A O 1
ATOM 1702 N N . TYR A 1 217 ? 14.817 -5.338 -7.276 1.00 58.78 217 TYR A N 1
ATOM 1703 C CA . TYR A 1 217 ? 16.099 -6.005 -7.493 1.00 58.78 217 TYR A CA 1
ATOM 1704 C C . TYR A 1 217 ? 17.287 -5.298 -6.839 1.00 58.78 217 TYR A C 1
ATOM 1706 O O . TYR A 1 217 ? 18.426 -5.533 -7.247 1.00 58.78 217 TYR A O 1
ATOM 1714 N N . ARG A 1 218 ? 17.067 -4.429 -5.849 1.00 58.62 218 ARG A N 1
ATOM 1715 C CA . ARG A 1 218 ? 18.185 -4.043 -4.993 1.00 58.62 218 ARG A CA 1
ATOM 1716 C C . ARG A 1 218 ? 18.401 -5.185 -4.019 1.00 58.62 218 ARG A C 1
ATOM 1718 O O . ARG A 1 218 ? 17.577 -5.410 -3.151 1.00 58.62 218 ARG A O 1
ATOM 1725 N N . ILE A 1 219 ? 19.451 -5.961 -4.250 1.00 48.44 219 ILE A N 1
ATOM 1726 C CA . ILE A 1 219 ? 20.233 -6.560 -3.173 1.00 48.44 219 ILE A CA 1
ATOM 1727 C C . ILE A 1 219 ? 21.684 -6.465 -3.665 1.00 48.44 219 ILE A C 1
ATOM 1729 O O . ILE A 1 219 ? 22.154 -7.339 -4.395 1.00 48.44 219 ILE A O 1
ATOM 1733 N N . PHE A 1 220 ? 22.322 -5.352 -3.272 1.00 44.53 220 PHE A N 1
ATOM 1734 C CA . PHE A 1 220 ? 23.645 -4.818 -3.661 1.00 44.53 220 PHE A CA 1
ATOM 1735 C C . PHE A 1 220 ? 23.775 -4.222 -5.075 1.00 44.53 220 PHE A C 1
ATOM 1737 O O . PHE A 1 220 ? 23.593 -4.933 -6.090 1.00 44.53 220 PHE A O 1
#

Radius of gyration: 22.82 Å; chains: 1; bounding box: 50×55×58 Å